Protein AF-A0A1Q9DK23-F1 (afdb_monomer_lite)

InterPro domains:
  IPR013171 Cytidine/deoxycytidylate deaminase, zinc-binding domain [PF08211] (220-297)
  IPR016193 Cytidine deaminase-like [SSF53927] (219-298)

pLDDT: mean 84.36, std 19.69, range [31.05, 98.69]

Sequence (327 aa):
MRLRHAIWQKLQPSPASPKTLDMVALAEQLGQLPQLQRKPWVILNDCRADFESAMGLSTDALLMTLASWLEDACVGLAHVSGNVYLGLRLDLGARSLAPEQVLLGNLFSHGEIGLDAIASPKLPDDQACSLLAEVATYPSLRWLCSSAQRSEAVAPSLPVTLQPEKPRQVGDIVKPVRRRLLNTYPALRDMIGDPSRKHGNCLQHASFIHYDLRGDTLEEYQASAARIAAKRAYAPVSRPTAGCALKTEAGLFSGSEVATQTGQGGLTPLECALISLGANGLDCMSILSAVWCQPSDEQSILEMREYDRSLLTALSPNAPFDTVLPQ

Secondary structure (DSSP, 8-state):
-HHHHHHHHHHSPPTT-TT---HHHHHHHTT-HHHHHHSTTEE-HHHHHHHHHHHT--HHHHHHHHHHHHSSEEEEEETTT--EEEEE-EE-SS-EE-HHHHHHHHHHHTT---EEEEE-SS---HHHHHHHTTSTTGGG-EEE-SSGGGSS------------PPPPPTT---PPPPHHHHTT-HHHHHHS--TTS----TT-STT--------SSHHHHHHHHHHHHHHH-B-SSS----EEEEEETTEEEEEE-B--TTSSS-B-HHHHHHHHHHHTT--GGGEEEEEEE-----HHHHHHHHHHHHHHHHH-TTS-EEEE---

Organism: Symbiodinium microadriaticum (NCBI:txid2951)

Structure (mmCIF, N/CA/C/O backbone):
data_AF-A0A1Q9DK23-F1
#
_entry.id   AF-A0A1Q9DK23-F1
#
loop_
_atom_site.group_PDB
_atom_site.id
_atom_site.type_symbol
_atom_site.label_atom_id
_atom_site.label_alt_id
_atom_site.label_comp_id
_atom_site.label_asym_id
_atom_site.label_entity_id
_atom_site.label_seq_id
_atom_site.pdbx_PDB_ins_code
_atom_site.Cartn_x
_atom_site.Cartn_y
_atom_site.Cartn_z
_atom_site.occupancy
_atom_site.B_iso_or_equiv
_atom_site.auth_seq_id
_atom_site.auth_comp_id
_atom_site.auth_asym_id
_atom_site.auth_atom_id
_atom_site.pdbx_PDB_model_num
ATOM 1 N N . MET A 1 1 ? 18.154 -2.620 7.323 1.00 40.53 1 MET A N 1
ATOM 2 C CA . MET A 1 1 ? 17.759 -3.084 8.682 1.00 40.53 1 MET A CA 1
ATOM 3 C C . MET A 1 1 ? 16.976 -2.026 9.479 1.00 40.53 1 MET A C 1
ATOM 5 O O . MET A 1 1 ? 16.495 -2.349 10.559 1.00 40.53 1 MET A O 1
ATOM 9 N N . ARG A 1 2 ? 16.796 -0.787 8.980 1.00 38.19 2 ARG A N 1
ATOM 10 C CA . ARG A 1 2 ? 16.187 0.311 9.760 1.00 38.19 2 ARG A CA 1
ATOM 11 C C . ARG A 1 2 ? 14.661 0.411 9.649 1.00 38.19 2 ARG A C 1
ATOM 13 O O . ARG A 1 2 ? 14.058 0.906 10.583 1.00 38.19 2 ARG A O 1
ATOM 20 N N . LEU A 1 3 ? 14.017 -0.124 8.607 1.00 38.34 3 LEU A N 1
ATOM 21 C CA . LEU A 1 3 ? 12.551 -0.038 8.436 1.00 38.34 3 LEU A CA 1
ATOM 22 C C . LEU A 1 3 ? 11.748 -1.040 9.291 1.00 38.34 3 LEU A C 1
ATOM 24 O O . LEU A 1 3 ? 10.810 -0.621 9.967 1.00 38.34 3 LEU A O 1
ATOM 28 N N . ARG A 1 4 ? 12.178 -2.316 9.400 1.00 45.84 4 ARG A N 1
ATOM 29 C CA . ARG A 1 4 ? 11.647 -3.247 10.434 1.00 45.84 4 ARG A CA 1
ATOM 30 C C . ARG A 1 4 ? 11.785 -2.654 11.825 1.00 45.84 4 ARG A C 1
ATOM 32 O O . ARG A 1 4 ? 10.883 -2.766 12.642 1.00 45.84 4 ARG A O 1
ATOM 39 N N . HIS A 1 5 ? 12.933 -2.026 12.064 1.00 48.44 5 HIS A N 1
ATOM 40 C CA . HIS A 1 5 ? 13.255 -1.429 13.342 1.00 48.44 5 HIS A CA 1
ATOM 41 C C . HIS A 1 5 ? 12.513 -0.111 13.567 1.00 48.44 5 HIS A C 1
ATOM 43 O O . HIS A 1 5 ? 12.212 0.159 14.702 1.00 48.44 5 HIS A O 1
ATOM 49 N N . ALA A 1 6 ? 12.154 0.683 12.555 1.00 50.47 6 ALA A N 1
ATOM 50 C CA . ALA A 1 6 ? 11.495 1.977 12.751 1.00 50.47 6 ALA A CA 1
ATOM 51 C C . ALA A 1 6 ? 10.014 1.837 13.108 1.00 50.47 6 ALA A C 1
ATOM 53 O O . ALA A 1 6 ? 9.545 2.535 13.999 1.00 50.47 6 ALA A O 1
ATOM 54 N N . ILE A 1 7 ? 9.291 0.914 12.463 1.00 52.69 7 ILE A N 1
ATOM 55 C CA . ILE A 1 7 ? 7.927 0.587 12.893 1.00 52.69 7 ILE A CA 1
ATOM 56 C C . ILE A 1 7 ? 8.022 -0.041 14.270 1.00 52.69 7 ILE A C 1
ATOM 58 O O . ILE A 1 7 ? 7.459 0.513 15.193 1.00 52.69 7 ILE A O 1
ATOM 62 N N . TRP A 1 8 ? 8.833 -1.089 14.448 1.00 55.72 8 TRP A N 1
ATOM 63 C CA . TRP A 1 8 ? 8.974 -1.776 15.734 1.00 55.72 8 TRP A CA 1
ATOM 64 C C . TRP A 1 8 ? 9.480 -0.885 16.881 1.00 55.72 8 TRP A C 1
ATOM 66 O O . TRP A 1 8 ? 8.981 -1.005 17.987 1.00 55.72 8 TRP A O 1
ATOM 76 N N . GLN A 1 9 ? 10.412 0.041 16.641 1.00 54.88 9 GLN A N 1
ATOM 77 C CA . GLN A 1 9 ? 10.873 1.033 17.624 1.00 54.88 9 GLN A CA 1
ATOM 78 C C . GLN A 1 9 ? 9.791 2.066 17.918 1.00 54.88 9 GLN A C 1
ATOM 80 O O . GLN A 1 9 ? 9.695 2.495 19.060 1.00 54.88 9 GLN A O 1
ATOM 85 N N . LYS A 1 10 ? 8.960 2.434 16.934 1.00 53.06 10 LYS A N 1
ATOM 86 C CA . LYS A 1 10 ? 7.734 3.207 17.182 1.00 53.06 10 LYS A CA 1
ATOM 87 C C . LYS A 1 10 ? 6.642 2.379 17.874 1.00 53.06 10 LYS A C 1
ATOM 89 O O . LYS A 1 10 ? 5.807 2.959 18.552 1.00 53.06 10 LYS A O 1
ATOM 94 N N . LEU A 1 11 ? 6.660 1.047 17.743 1.00 46.03 11 LEU A N 1
ATOM 95 C CA . LEU A 1 11 ? 5.780 0.135 18.480 1.00 46.03 11 LEU A CA 1
ATOM 96 C C . LEU A 1 11 ? 6.272 -0.122 19.913 1.00 46.03 11 LEU A C 1
ATOM 98 O O . LEU A 1 11 ? 5.509 -0.659 20.713 1.00 46.03 11 LEU A O 1
ATOM 102 N N . GLN A 1 12 ? 7.516 0.233 20.254 1.00 46.53 12 GLN A N 1
ATOM 103 C CA . GLN A 1 12 ? 7.985 0.157 21.634 1.00 46.53 12 GLN A CA 1
ATOM 104 C C . GLN A 1 12 ? 7.459 1.366 22.416 1.00 46.53 12 GLN A C 1
ATOM 106 O O . GLN A 1 12 ? 7.560 2.495 21.932 1.00 46.53 12 GLN A O 1
ATOM 111 N N . PRO A 1 13 ? 6.893 1.161 23.618 1.00 43.91 13 PRO A N 1
ATOM 112 C CA . PRO A 1 13 ? 6.320 2.246 24.400 1.00 43.91 13 PRO A CA 1
ATOM 113 C C . PRO A 1 13 ? 7.373 3.325 24.671 1.00 43.91 13 PRO A C 1
ATOM 115 O O . PRO A 1 13 ? 8.425 3.060 25.256 1.00 43.91 13 PRO A O 1
ATOM 118 N N . SER A 1 14 ? 7.078 4.564 24.265 1.00 46.06 14 SER A N 1
ATOM 119 C CA . SER A 1 14 ? 7.853 5.722 24.705 1.00 46.06 14 SER A CA 1
ATOM 120 C C . SER A 1 14 ? 7.772 5.798 26.238 1.00 46.06 14 SER A C 1
ATOM 122 O O . SER A 1 14 ? 6.664 5.802 26.782 1.00 46.06 14 SER A O 1
ATOM 124 N N . PRO A 1 15 ? 8.900 5.874 26.968 1.00 50.28 15 PRO A N 1
ATOM 125 C CA . PRO A 1 15 ? 8.918 5.787 28.432 1.00 50.28 15 PRO A CA 1
ATOM 126 C C . PRO A 1 15 ? 8.245 6.973 29.153 1.00 50.28 15 PRO A C 1
ATOM 128 O O . PRO A 1 15 ? 8.243 7.017 30.381 1.00 50.28 15 PRO A O 1
ATOM 131 N N . ALA A 1 16 ? 7.684 7.945 28.423 1.00 45.94 16 ALA A N 1
ATOM 132 C CA . ALA A 1 16 ? 7.230 9.222 28.967 1.00 45.94 16 ALA A CA 1
ATOM 133 C C . ALA A 1 16 ? 5.700 9.416 29.054 1.00 45.94 16 ALA A C 1
ATOM 135 O O . ALA A 1 16 ? 5.274 10.425 29.616 1.00 45.94 16 ALA A O 1
ATOM 136 N N . SER A 1 17 ? 4.857 8.498 28.561 1.00 47.03 17 SER A N 1
ATOM 137 C CA . SER A 1 17 ? 3.390 8.641 28.651 1.00 47.03 17 SER A CA 1
ATOM 138 C C . SER A 1 17 ? 2.741 7.521 29.486 1.00 47.03 17 SER A C 1
ATOM 140 O O . SER A 1 17 ? 2.577 6.387 29.026 1.00 47.03 17 SER A O 1
ATOM 142 N N . PRO A 1 18 ? 2.338 7.804 30.739 1.00 45.12 18 PRO A N 1
ATOM 143 C CA . PRO A 1 18 ? 1.681 6.818 31.584 1.00 45.12 18 PRO A CA 1
ATOM 144 C C . PRO A 1 18 ? 0.268 6.558 31.040 1.00 45.12 18 PRO A C 1
ATOM 146 O O . PRO A 1 18 ? -0.567 7.462 31.047 1.00 45.12 18 PRO A O 1
ATOM 149 N N . LYS A 1 19 ? 0.015 5.306 30.621 1.00 56.84 19 LYS A N 1
ATOM 150 C CA . LYS A 1 19 ? -1.215 4.738 30.010 1.00 56.84 19 LYS A CA 1
ATOM 151 C C . LYS A 1 19 ? -1.250 4.625 28.479 1.00 56.84 19 LYS A C 1
ATOM 153 O O . LYS A 1 19 ? -2.338 4.538 27.912 1.00 56.84 19 LYS A O 1
ATOM 158 N N . THR A 1 20 ? -0.111 4.557 27.800 1.00 66.00 20 THR A N 1
ATOM 159 C CA . THR A 1 20 ? -0.132 4.071 26.411 1.00 66.00 20 THR A CA 1
ATOM 160 C C . THR A 1 20 ? -0.277 2.555 26.434 1.00 66.00 20 THR A C 1
ATOM 162 O O . THR A 1 20 ? 0.536 1.859 27.037 1.00 66.00 20 THR A O 1
ATOM 165 N N . LEU A 1 21 ? -1.362 2.055 25.849 1.00 80.44 21 LEU A N 1
ATOM 166 C CA . LEU A 1 21 ? -1.592 0.630 25.664 1.00 80.44 21 LEU A CA 1
ATOM 167 C C . LEU A 1 21 ? -0.444 0.034 24.838 1.00 80.44 21 LEU A C 1
ATOM 169 O O . LEU A 1 21 ? -0.167 0.502 23.735 1.00 80.44 21 LEU A O 1
ATOM 173 N N . ASP A 1 22 ? 0.205 -0.997 25.370 1.00 88.44 22 ASP A N 1
ATOM 174 C CA . ASP A 1 22 ? 1.250 -1.726 24.657 1.00 88.44 22 ASP A CA 1
ATOM 175 C C . ASP A 1 22 ? 0.606 -2.771 23.733 1.00 88.44 22 ASP A C 1
ATOM 177 O O . ASP A 1 22 ? 0.315 -3.902 24.129 1.00 88.44 22 ASP A O 1
ATOM 181 N N . MET A 1 23 ? 0.340 -2.364 22.488 1.00 89.12 23 MET A N 1
ATOM 182 C CA . MET A 1 23 ? -0.244 -3.240 21.466 1.00 89.12 23 MET A CA 1
ATOM 183 C C . MET A 1 23 ? 0.647 -4.446 21.148 1.00 89.12 23 MET A C 1
ATOM 185 O O . MET A 1 23 ? 0.132 -5.482 20.732 1.00 89.12 23 MET A O 1
ATOM 189 N N . VAL A 1 24 ? 1.965 -4.334 21.342 1.00 90.12 24 VAL A N 1
ATOM 190 C CA . VAL A 1 24 ? 2.907 -5.430 21.095 1.00 90.12 24 VAL A CA 1
ATOM 191 C C . VAL A 1 24 ? 2.788 -6.482 22.186 1.00 90.12 24 VAL A C 1
ATOM 193 O O . VAL A 1 24 ? 2.614 -7.658 21.870 1.00 90.12 24 VAL A O 1
ATOM 196 N N . ALA A 1 25 ? 2.818 -6.064 23.453 1.00 92.12 25 ALA A N 1
ATOM 197 C CA . ALA A 1 25 ? 2.618 -6.969 24.581 1.00 92.12 25 ALA A CA 1
ATOM 198 C C . ALA A 1 25 ? 1.247 -7.657 24.503 1.00 92.12 25 ALA A C 1
ATOM 200 O O . ALA A 1 25 ? 1.136 -8.858 24.749 1.00 92.12 25 ALA A O 1
ATOM 201 N N . LEU A 1 26 ? 0.210 -6.922 24.087 1.00 93.88 26 LEU A N 1
ATOM 202 C CA . LEU A 1 26 ? -1.113 -7.495 23.858 1.00 93.88 26 LEU A CA 1
ATOM 203 C C . LEU A 1 26 ? -1.105 -8.517 22.709 1.00 93.88 26 LEU A C 1
ATOM 205 O O . LEU A 1 26 ? -1.659 -9.603 22.856 1.00 93.88 26 LEU A O 1
ATOM 209 N N . ALA A 1 27 ? -0.446 -8.219 21.586 1.00 94.75 27 ALA A N 1
ATOM 210 C CA . ALA A 1 27 ? -0.314 -9.165 20.476 1.00 94.75 27 ALA A CA 1
ATOM 211 C C . ALA A 1 27 ? 0.430 -10.447 20.881 1.00 94.75 27 ALA A C 1
ATOM 213 O O . ALA A 1 27 ? 0.085 -11.535 20.420 1.00 94.75 27 ALA A O 1
ATOM 214 N N . GLU A 1 28 ? 1.454 -10.329 21.728 1.00 95.50 28 GLU A N 1
ATOM 215 C CA . GLU A 1 28 ? 2.189 -11.467 22.278 1.00 95.50 28 GLU A CA 1
ATOM 216 C C . GLU A 1 28 ? 1.305 -12.302 23.209 1.00 95.50 28 GLU A C 1
ATOM 218 O O . GLU A 1 28 ? 1.217 -13.517 23.034 1.00 95.50 28 GLU A O 1
ATOM 223 N N . GLN A 1 29 ? 0.571 -11.654 24.120 1.00 96.56 29 GLN A N 1
ATOM 224 C CA . GLN A 1 29 ? -0.387 -12.311 25.012 1.00 96.56 29 GLN A CA 1
ATOM 225 C C . GLN A 1 29 ? -1.471 -13.078 24.237 1.00 96.56 29 GLN A C 1
ATOM 227 O O . GLN A 1 29 ? -1.876 -14.163 24.655 1.00 96.56 29 GLN A O 1
ATOM 232 N N . LEU A 1 30 ? -1.930 -12.529 23.112 1.00 96.44 30 LEU A N 1
ATOM 233 C CA . LEU A 1 30 ? -2.929 -13.151 22.240 1.00 96.44 30 LEU A CA 1
ATOM 234 C C . LEU A 1 30 ? -2.333 -14.199 21.282 1.00 96.44 30 LEU A C 1
ATOM 236 O O . LEU A 1 30 ? -3.073 -14.833 20.537 1.00 96.44 30 LEU A O 1
ATOM 240 N N . GLY A 1 31 ? -1.009 -14.391 21.260 1.00 96.88 31 GLY A N 1
ATOM 241 C CA . GLY A 1 31 ? -0.342 -15.310 20.329 1.00 96.88 31 GLY A CA 1
ATOM 242 C C . GLY A 1 31 ? -0.351 -14.845 18.865 1.00 96.88 31 GLY A C 1
ATOM 243 O O . GLY A 1 31 ? -0.021 -15.619 17.967 1.00 96.88 31 GLY A O 1
ATOM 244 N N . GLN A 1 32 ? -0.694 -13.581 18.614 1.00 96.12 32 GLN A N 1
ATOM 245 C CA . GLN A 1 32 ? -0.815 -12.990 17.278 1.00 96.12 32 GLN A CA 1
ATOM 246 C C . GLN A 1 32 ? 0.493 -12.364 16.769 1.00 96.12 32 GLN A C 1
ATOM 248 O O . GLN A 1 32 ? 0.637 -12.071 15.578 1.00 96.12 32 GLN A O 1
ATOM 253 N N . LEU A 1 33 ? 1.488 -12.202 17.647 1.00 93.88 33 LEU A N 1
ATOM 254 C CA . LEU A 1 33 ? 2.768 -11.574 17.317 1.00 93.88 33 LEU A CA 1
ATOM 255 C C . LEU A 1 33 ? 3.473 -12.168 16.072 1.00 93.88 33 LEU A C 1
ATOM 257 O O . LEU A 1 33 ? 3.908 -11.382 15.227 1.00 93.88 33 LEU A O 1
ATOM 261 N N . PRO A 1 34 ? 3.561 -13.502 15.869 1.00 94.31 34 PRO A N 1
ATOM 262 C CA . PRO A 1 34 ? 4.215 -14.057 14.681 1.00 94.31 34 PRO A CA 1
ATOM 263 C C . PRO A 1 34 ? 3.557 -13.639 13.359 1.00 94.31 34 PRO A C 1
ATOM 265 O O . PRO A 1 34 ? 4.240 -13.524 12.339 1.00 94.31 34 PRO A O 1
ATOM 268 N N . GLN A 1 35 ? 2.241 -13.409 13.354 1.00 91.31 35 GLN A N 1
ATOM 269 C CA . GLN A 1 35 ? 1.520 -12.966 12.160 1.00 91.31 35 GLN A CA 1
ATOM 270 C C . GLN A 1 35 ? 1.844 -11.504 11.842 1.00 91.31 35 GLN A C 1
ATOM 272 O O . GLN A 1 35 ? 2.226 -11.188 10.712 1.00 91.31 35 GLN A O 1
ATOM 277 N N . LEU A 1 36 ? 1.795 -10.637 12.858 1.00 91.06 36 LEU A N 1
ATOM 278 C CA . LEU A 1 36 ? 2.136 -9.218 12.724 1.00 91.06 36 LEU A CA 1
ATOM 279 C C . LEU A 1 36 ? 3.607 -9.015 12.340 1.00 91.06 36 LEU A C 1
ATOM 281 O O . LEU A 1 36 ? 3.928 -8.113 11.578 1.00 91.06 36 LEU A O 1
ATOM 285 N N . GLN A 1 37 ? 4.517 -9.883 12.783 1.00 90.19 37 GLN A N 1
ATOM 286 C CA . GLN A 1 37 ? 5.919 -9.827 12.354 1.00 90.19 37 GLN A CA 1
ATOM 287 C C . GLN A 1 37 ? 6.110 -10.153 10.866 1.00 90.19 37 GLN A C 1
ATOM 289 O O . GLN A 1 37 ? 7.039 -9.639 10.241 1.00 90.19 37 GLN A O 1
ATOM 294 N N . ARG A 1 38 ? 5.250 -11.002 10.288 1.00 89.88 38 ARG A N 1
ATOM 295 C CA . ARG A 1 38 ? 5.294 -11.340 8.857 1.00 89.88 38 ARG A CA 1
ATOM 296 C C . ARG A 1 38 ? 4.701 -10.231 7.992 1.00 89.88 38 ARG A C 1
ATOM 298 O O . ARG A 1 38 ? 5.246 -9.951 6.930 1.00 89.88 38 ARG A O 1
ATOM 305 N N . LYS A 1 39 ? 3.600 -9.621 8.439 1.00 91.94 39 LYS A N 1
ATOM 306 C CA . LYS A 1 39 ? 2.887 -8.549 7.728 1.00 91.94 39 LYS A CA 1
ATOM 307 C C . LYS A 1 39 ? 2.607 -7.373 8.668 1.00 91.94 39 LYS A C 1
ATOM 309 O O . LYS A 1 39 ? 1.471 -7.195 9.100 1.00 91.94 39 LYS A O 1
ATOM 314 N N . PRO A 1 40 ? 3.620 -6.552 8.986 1.00 93.88 40 PRO A N 1
ATOM 315 C CA . PRO A 1 40 ? 3.499 -5.510 10.006 1.00 93.88 40 PRO A CA 1
ATOM 316 C C . PRO A 1 40 ? 2.455 -4.436 9.706 1.00 93.88 40 PRO A C 1
ATOM 318 O O . PRO A 1 40 ? 2.080 -3.707 10.617 1.00 93.88 40 PRO A O 1
ATOM 321 N N . TRP A 1 41 ? 2.002 -4.297 8.455 1.00 96.19 41 TRP A N 1
ATOM 322 C CA . TRP A 1 41 ? 1.016 -3.281 8.065 1.00 96.19 41 TRP A CA 1
ATOM 323 C C . TRP A 1 41 ? -0.390 -3.838 7.828 1.00 96.19 41 TRP A C 1
ATOM 325 O O . TRP A 1 41 ? -1.233 -3.129 7.273 1.00 96.19 41 TRP A O 1
ATOM 335 N N . VAL A 1 42 ? -0.650 -5.090 8.215 1.00 96.69 42 VAL A N 1
ATOM 336 C CA . VAL A 1 42 ? -1.964 -5.726 8.072 1.00 96.69 42 VAL A CA 1
ATOM 337 C C . VAL A 1 42 ? -2.315 -6.488 9.346 1.00 96.69 42 VAL A C 1
ATOM 339 O O . VAL A 1 42 ? -1.583 -7.381 9.764 1.00 96.69 42 VAL A O 1
ATOM 342 N N . ILE A 1 43 ? -3.468 -6.173 9.931 1.00 96.88 43 ILE A N 1
ATOM 343 C CA . ILE A 1 43 ? -4.081 -6.955 11.007 1.00 96.88 43 ILE A CA 1
ATOM 344 C C . ILE A 1 43 ? -5.225 -7.743 10.378 1.00 96.88 43 ILE A C 1
ATOM 346 O O . ILE A 1 43 ? -6.187 -7.162 9.870 1.00 96.88 43 ILE A O 1
ATOM 350 N N . LEU A 1 44 ? -5.098 -9.067 10.371 1.00 95.94 44 LEU A N 1
ATOM 351 C CA . LEU A 1 44 ? -6.125 -9.945 9.817 1.00 95.94 44 LEU A CA 1
ATOM 352 C C . LEU A 1 44 ? -7.420 -9.858 10.632 1.00 95.94 44 LEU A C 1
ATOM 354 O O . LEU A 1 44 ? -7.402 -9.497 11.807 1.00 95.94 44 LEU A O 1
ATOM 358 N N . ASN A 1 45 ? -8.550 -10.165 10.002 1.00 96.56 45 ASN A N 1
ATOM 359 C CA . ASN A 1 45 ? -9.873 -10.034 10.610 1.00 96.56 45 ASN A CA 1
ATOM 360 C C . ASN A 1 45 ? -10.045 -10.821 11.927 1.00 96.56 45 ASN A C 1
ATOM 362 O O . ASN A 1 45 ? -10.677 -10.328 12.857 1.00 96.56 45 ASN A O 1
ATOM 366 N N . ASP A 1 46 ? -9.478 -12.023 12.018 1.00 94.38 46 ASP A N 1
ATOM 367 C CA . ASP A 1 46 ? -9.446 -12.837 13.238 1.00 94.38 46 ASP A CA 1
ATOM 368 C C . ASP A 1 46 ? -8.590 -12.179 14.329 1.00 94.38 46 ASP A C 1
ATOM 370 O O . ASP A 1 46 ? -9.058 -11.971 15.445 1.00 94.38 46 ASP A O 1
ATOM 374 N N . CYS A 1 47 ? -7.384 -11.735 13.977 1.00 95.69 47 CYS A N 1
ATOM 375 C CA . CYS A 1 47 ? -6.502 -11.005 14.882 1.00 95.69 47 CYS A CA 1
ATOM 376 C C . CYS A 1 47 ? -7.143 -9.693 15.380 1.00 95.69 47 CYS A C 1
ATOM 378 O O . CYS A 1 47 ? -7.058 -9.363 16.562 1.00 95.69 47 CYS A O 1
ATOM 380 N N . ARG A 1 48 ? -7.850 -8.966 14.506 1.00 97.00 48 ARG A N 1
ATOM 381 C CA . ARG A 1 48 ? -8.649 -7.783 14.855 1.00 97.00 48 ARG A CA 1
ATOM 382 C C . ARG A 1 48 ? -9.732 -8.132 15.876 1.00 97.00 48 ARG A C 1
ATOM 384 O O . ARG A 1 48 ? -9.853 -7.421 16.868 1.00 97.00 48 ARG A O 1
ATOM 391 N N . ALA A 1 49 ? -10.496 -9.201 15.647 1.00 96.31 49 ALA A N 1
ATOM 392 C CA . ALA A 1 49 ? -11.553 -9.634 16.561 1.00 96.31 49 ALA A CA 1
ATOM 393 C C . ALA A 1 49 ? -11.000 -10.005 17.950 1.00 96.31 49 ALA A C 1
ATOM 395 O O . ALA A 1 49 ? -11.610 -9.665 18.966 1.00 96.31 49 ALA A O 1
ATOM 396 N N . ASP A 1 50 ? -9.817 -10.624 18.008 1.00 96.38 50 ASP A N 1
ATOM 397 C CA . ASP A 1 50 ? -9.133 -10.910 19.272 1.00 96.38 50 ASP A CA 1
ATOM 398 C C . ASP A 1 50 ? -8.759 -9.621 20.019 1.00 96.38 50 ASP A C 1
ATOM 400 O O . ASP A 1 50 ? -8.993 -9.522 21.226 1.00 96.38 50 ASP A O 1
ATOM 404 N N . PHE A 1 51 ? -8.245 -8.601 19.318 1.00 96.31 51 PHE A N 1
ATOM 405 C CA . PHE A 1 51 ? -7.980 -7.286 19.916 1.00 96.31 51 PHE A CA 1
ATOM 406 C C . PHE A 1 51 ? -9.259 -6.607 20.420 1.00 96.31 51 PHE A C 1
ATOM 408 O O . PHE A 1 51 ? -9.283 -6.111 21.547 1.00 96.31 51 PHE A O 1
ATOM 415 N N . GLU A 1 52 ? -10.331 -6.606 19.622 1.00 95.81 52 GLU A N 1
ATOM 416 C CA . GLU A 1 52 ? -11.637 -6.055 20.011 1.00 95.81 52 GLU A CA 1
ATOM 417 C C . GLU A 1 52 ? -12.140 -6.710 21.306 1.00 95.81 52 GLU A C 1
ATOM 419 O O . GLU A 1 52 ? -12.486 -6.015 22.266 1.00 95.81 52 GLU A O 1
ATOM 424 N N . SER A 1 53 ? -12.102 -8.045 21.368 1.00 96.00 53 SER A N 1
ATOM 425 C CA . SER A 1 53 ? -12.540 -8.817 22.532 1.00 96.00 53 SER A CA 1
ATOM 426 C C . SER A 1 53 ? -11.656 -8.583 23.757 1.00 96.00 53 SER A C 1
ATOM 428 O O . SER A 1 53 ? -12.174 -8.377 24.854 1.00 96.00 53 SER A O 1
ATOM 430 N N . ALA A 1 54 ? -10.331 -8.613 23.597 1.00 95.19 54 ALA A N 1
ATOM 431 C CA . ALA A 1 54 ? -9.392 -8.462 24.707 1.00 95.19 54 ALA A CA 1
ATOM 432 C C . ALA A 1 54 ? -9.460 -7.068 25.344 1.00 95.19 54 ALA A C 1
ATOM 434 O O . ALA A 1 54 ? -9.250 -6.919 26.547 1.00 95.19 54 ALA A O 1
ATOM 435 N N . MET A 1 55 ? -9.773 -6.051 24.541 1.00 93.81 55 MET A N 1
ATOM 436 C CA . MET A 1 55 ? -9.828 -4.662 24.987 1.00 93.81 55 MET A CA 1
ATOM 437 C C . MET A 1 55 ? -11.243 -4.178 25.322 1.00 93.81 55 MET A C 1
ATOM 439 O O . MET A 1 55 ? -11.398 -3.078 25.853 1.00 93.81 55 MET A O 1
ATOM 443 N N . GLY A 1 56 ? -12.276 -4.959 24.995 1.00 94.31 56 GLY A N 1
ATOM 444 C CA . GLY A 1 56 ? -13.671 -4.538 25.123 1.00 94.31 56 GLY A CA 1
ATOM 445 C C . GLY A 1 56 ? -14.009 -3.329 24.245 1.00 94.31 56 GLY A C 1
ATOM 446 O O . GLY A 1 56 ? -14.798 -2.475 24.654 1.00 94.31 56 GLY A O 1
ATOM 447 N N . LEU A 1 57 ? -13.386 -3.222 23.067 1.00 94.56 57 LEU A N 1
ATOM 448 C CA . LEU A 1 57 ? -13.590 -2.117 22.131 1.00 94.56 57 LEU A CA 1
ATOM 449 C C . LEU A 1 57 ? -14.502 -2.519 20.972 1.00 94.56 57 LEU A C 1
ATOM 451 O O . LEU A 1 57 ? -14.476 -3.652 20.501 1.00 94.56 57 LEU A O 1
ATOM 455 N N . SER A 1 58 ? -15.267 -1.553 20.460 1.00 95.50 58 SER A N 1
ATOM 456 C CA . SER A 1 58 ? -15.867 -1.676 19.129 1.00 95.50 58 SER A CA 1
ATOM 457 C C . SER A 1 58 ? -14.796 -1.541 18.043 1.00 95.50 58 SER A C 1
ATOM 459 O O . SER A 1 58 ? -13.729 -0.975 18.287 1.00 95.50 58 SER A O 1
ATOM 461 N N . THR A 1 59 ? -15.104 -1.975 16.818 1.00 96.38 59 THR A N 1
ATOM 462 C CA . THR A 1 59 ? -14.202 -1.816 15.668 1.00 96.38 59 THR A CA 1
ATOM 463 C C . THR A 1 59 ? -13.751 -0.371 15.480 1.00 96.38 59 THR A C 1
ATOM 465 O O . THR A 1 59 ? -12.556 -0.111 15.409 1.00 96.38 59 THR A O 1
ATOM 468 N N . ASP A 1 60 ? -14.674 0.594 15.473 1.00 96.12 60 ASP A N 1
ATOM 469 C CA . ASP A 1 60 ? -14.328 2.012 15.312 1.00 96.12 60 ASP A CA 1
ATOM 470 C C . ASP A 1 60 ? -13.405 2.518 16.429 1.00 96.12 60 ASP A C 1
ATOM 472 O O . ASP A 1 60 ? -12.461 3.264 16.165 1.00 96.12 60 ASP A O 1
ATOM 476 N N . ALA A 1 61 ? -13.659 2.099 17.674 1.00 94.38 61 ALA A N 1
ATOM 477 C CA . ALA A 1 61 ? -12.815 2.460 18.805 1.00 94.38 61 ALA A CA 1
ATOM 478 C C . ALA A 1 61 ? -11.415 1.845 18.669 1.00 94.38 61 ALA A C 1
ATOM 480 O O . ALA A 1 61 ? -10.434 2.549 18.891 1.00 94.38 61 ALA A O 1
ATOM 481 N N . LEU A 1 62 ? -11.311 0.586 18.227 1.00 95.88 62 LEU A N 1
ATOM 482 C CA . LEU A 1 62 ? -10.029 -0.060 17.949 1.00 95.88 62 LEU A CA 1
ATOM 483 C C . LEU A 1 62 ? -9.253 0.672 16.844 1.00 95.88 62 LEU A C 1
ATOM 485 O O . LEU A 1 62 ? -8.074 0.960 17.034 1.00 95.88 62 LEU A O 1
ATOM 489 N N . LEU A 1 63 ? -9.894 1.029 15.723 1.00 96.50 63 LEU A N 1
ATOM 490 C CA . LEU A 1 63 ? -9.244 1.780 14.638 1.00 96.50 63 LEU A CA 1
ATOM 491 C C . LEU A 1 63 ? -8.691 3.122 15.141 1.00 96.50 63 LEU A C 1
ATOM 493 O O . LEU A 1 63 ? -7.554 3.479 14.832 1.00 96.50 63 LEU A O 1
ATOM 497 N N . MET A 1 64 ? -9.466 3.846 15.955 1.00 94.38 64 MET A N 1
ATOM 498 C CA . MET A 1 64 ? -9.034 5.106 16.569 1.00 94.38 64 MET A CA 1
ATOM 499 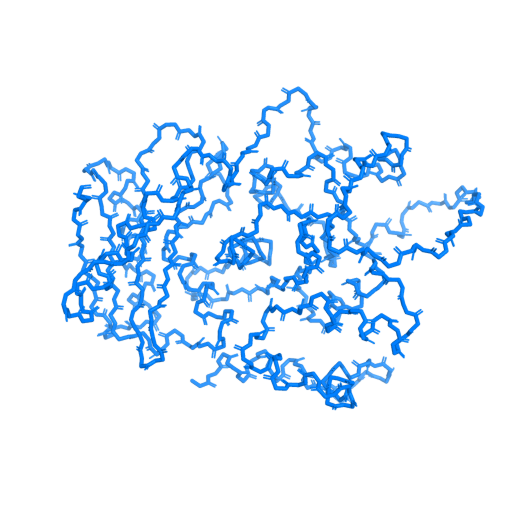C C . MET A 1 64 ? -7.884 4.912 17.559 1.00 94.38 64 MET A C 1
ATOM 501 O O . MET A 1 64 ? -6.947 5.713 17.569 1.00 94.38 64 MET A O 1
ATOM 505 N N . THR A 1 65 ? -7.919 3.850 18.369 1.00 93.69 65 THR A N 1
ATOM 506 C CA . THR A 1 65 ? -6.820 3.500 19.276 1.00 93.69 65 THR A CA 1
ATOM 507 C C . THR A 1 65 ? -5.544 3.189 18.498 1.00 93.69 65 THR A C 1
ATOM 509 O O . THR A 1 65 ? -4.494 3.729 18.838 1.00 93.69 65 THR A O 1
ATOM 512 N N . LEU A 1 66 ? -5.629 2.406 17.418 1.00 94.56 66 LEU A N 1
ATOM 513 C CA . LEU A 1 66 ? -4.494 2.097 16.544 1.00 94.56 66 LEU A CA 1
ATOM 514 C C . LEU A 1 66 ? -3.924 3.355 15.875 1.00 94.56 66 LEU A C 1
ATOM 516 O O . LEU A 1 66 ? -2.714 3.567 15.900 1.00 94.56 66 LEU A O 1
ATOM 520 N N . ALA A 1 67 ? -4.781 4.216 15.317 1.00 94.06 67 ALA A N 1
ATOM 521 C CA . ALA A 1 67 ? -4.350 5.457 14.671 1.00 94.06 67 ALA A CA 1
ATOM 522 C C . ALA A 1 67 ? -3.681 6.419 15.666 1.00 94.06 67 ALA A C 1
ATOM 524 O O . ALA A 1 67 ? -2.690 7.070 15.336 1.00 94.06 67 ALA A O 1
ATOM 525 N N . SER A 1 68 ? -4.196 6.484 16.898 1.00 91.88 68 SER A N 1
ATOM 526 C CA . SER A 1 68 ? -3.587 7.268 17.974 1.00 91.88 68 SER A CA 1
ATOM 527 C C . SER A 1 68 ? -2.259 6.680 18.445 1.00 91.88 68 SER A C 1
ATOM 529 O O . SER A 1 68 ? -1.372 7.444 18.810 1.00 91.88 68 SER A O 1
ATOM 531 N N . TRP A 1 69 ? -2.134 5.353 18.478 1.00 90.94 69 TRP A N 1
ATOM 532 C CA . TRP A 1 69 ? -0.929 4.663 18.934 1.00 90.94 69 TRP A CA 1
ATOM 533 C C . TRP A 1 69 ? 0.233 4.791 17.943 1.00 90.94 69 TRP A C 1
ATOM 535 O O . TRP A 1 69 ? 1.372 4.958 18.361 1.00 90.94 69 TRP A O 1
ATOM 545 N N . LEU A 1 70 ? -0.046 4.755 16.637 1.00 90.38 70 LEU A N 1
ATOM 546 C CA . LEU A 1 70 ? 0.989 4.783 15.595 1.00 90.38 70 LEU A CA 1
ATOM 547 C C . LEU A 1 70 ? 1.582 6.170 15.314 1.00 90.38 70 LEU A C 1
ATOM 549 O O . LEU A 1 70 ? 2.637 6.230 14.687 1.00 90.38 70 LEU A O 1
ATOM 553 N N . GLU A 1 71 ? 0.921 7.239 15.771 1.00 87.88 71 GLU A N 1
ATOM 554 C CA . GLU A 1 71 ? 1.283 8.650 15.562 1.00 87.88 71 GLU A CA 1
ATOM 555 C C . GLU A 1 71 ? 1.456 9.054 14.077 1.00 87.88 71 GLU A C 1
ATOM 557 O O . GLU A 1 71 ? 2.353 8.600 13.372 1.00 87.88 71 GLU A O 1
ATOM 562 N N . ASP A 1 72 ? 0.635 9.994 13.587 1.00 90.44 72 ASP A N 1
ATOM 563 C CA . ASP A 1 72 ? 0.676 10.458 12.179 1.00 90.44 72 ASP A CA 1
ATOM 564 C C . ASP A 1 72 ? 0.486 9.315 11.157 1.00 90.44 72 ASP A C 1
ATOM 566 O O . ASP A 1 72 ? 1.161 9.238 10.130 1.00 90.44 72 ASP A O 1
ATOM 570 N N . ALA A 1 73 ? -0.453 8.416 11.460 1.00 95.06 73 ALA A N 1
ATOM 571 C CA . ALA A 1 73 ? -0.835 7.282 10.631 1.00 95.06 73 ALA A CA 1
ATOM 572 C C . ALA A 1 73 ? -2.331 7.310 10.289 1.00 95.06 73 ALA A C 1
ATOM 574 O O . ALA A 1 73 ? -3.140 7.905 11.004 1.00 95.06 73 ALA A O 1
ATOM 575 N N . CYS A 1 74 ? -2.689 6.609 9.217 1.00 96.94 74 CYS A N 1
ATOM 576 C CA . CYS A 1 74 ? -4.057 6.266 8.857 1.00 96.94 74 CYS A CA 1
ATOM 577 C C . CYS A 1 74 ? -4.281 4.766 9.048 1.00 96.94 74 CYS A C 1
ATOM 579 O O . CYS A 1 74 ? -3.423 3.949 8.718 1.00 96.94 74 CYS A O 1
ATOM 581 N N . VAL A 1 75 ? -5.451 4.397 9.556 1.00 98.06 75 VAL A N 1
ATOM 582 C CA . VAL A 1 75 ? -5.832 3.003 9.799 1.00 98.06 75 VAL A CA 1
ATOM 583 C C . VAL A 1 75 ? -7.150 2.738 9.088 1.00 98.06 75 VAL A C 1
ATOM 585 O O . VAL A 1 75 ? -8.162 3.350 9.418 1.00 98.06 75 VAL A O 1
ATOM 588 N N . GLY A 1 76 ? -7.137 1.861 8.089 1.00 98.06 76 GLY A N 1
ATOM 589 C CA . GLY A 1 76 ? -8.299 1.567 7.253 1.00 98.06 76 GLY A CA 1
ATOM 590 C C . GLY A 1 76 ? -8.893 0.194 7.540 1.00 98.06 76 GLY A C 1
ATOM 591 O O . GLY A 1 76 ? -8.157 -0.781 7.646 1.00 98.06 76 GLY A O 1
ATOM 592 N N . LEU A 1 77 ? -10.219 0.104 7.617 1.00 98.12 77 LEU A N 1
ATOM 593 C CA . LEU A 1 77 ? -10.956 -1.160 7.661 1.00 98.12 77 LEU A CA 1
ATOM 594 C C . LEU A 1 77 ? -11.391 -1.550 6.249 1.00 98.12 77 LEU A C 1
ATOM 596 O O . LEU A 1 77 ? -12.195 -0.841 5.641 1.00 98.12 77 LEU A O 1
ATOM 600 N N . ALA A 1 78 ? -10.889 -2.672 5.741 1.00 97.19 78 ALA A N 1
ATOM 601 C CA . ALA A 1 78 ? -11.251 -3.172 4.422 1.00 97.19 78 ALA A CA 1
ATOM 602 C C . ALA A 1 78 ? -12.713 -3.632 4.364 1.00 97.19 78 ALA A C 1
ATOM 604 O O . ALA A 1 78 ? -13.217 -4.281 5.280 1.00 97.19 78 ALA A O 1
ATOM 605 N N . HIS A 1 79 ? -13.378 -3.312 3.253 1.00 93.44 79 HIS A N 1
ATOM 606 C CA . HIS A 1 79 ? -14.806 -3.564 3.057 1.00 93.44 79 HIS A CA 1
ATOM 607 C C . HIS A 1 79 ? -15.157 -5.059 3.008 1.00 93.44 79 HIS A C 1
ATOM 609 O O . HIS A 1 79 ? -16.143 -5.490 3.605 1.00 93.44 79 HIS A O 1
ATOM 615 N N . VAL A 1 80 ? -14.361 -5.854 2.281 1.00 90.62 80 VAL A N 1
ATOM 616 C CA . VAL A 1 80 ? -14.690 -7.259 1.990 1.00 90.62 80 VAL A CA 1
ATOM 617 C C . VAL A 1 80 ? -14.111 -8.194 3.043 1.00 90.62 80 VAL A C 1
ATOM 619 O O . VAL A 1 80 ? -14.843 -8.994 3.621 1.00 90.62 80 VAL A O 1
ATOM 622 N N . SER A 1 81 ? -12.807 -8.107 3.306 1.00 95.06 81 SER A N 1
ATOM 623 C CA . SER A 1 81 ? -12.144 -9.022 4.240 1.00 95.06 81 SER A CA 1
ATOM 624 C C . SER A 1 81 ? -12.368 -8.682 5.711 1.00 95.06 81 SER A C 1
ATOM 626 O O . SER A 1 81 ? -12.224 -9.558 6.561 1.00 95.06 81 SER A O 1
ATOM 628 N N . GLY A 1 82 ? -12.679 -7.421 6.033 1.00 96.38 82 GLY A N 1
ATOM 629 C CA . GLY A 1 82 ? -12.667 -6.928 7.412 1.00 96.38 82 GLY A CA 1
ATOM 630 C C . GLY A 1 82 ? -11.262 -6.835 8.023 1.00 96.38 82 GLY A C 1
ATOM 631 O O . GLY A 1 82 ? -11.140 -6.648 9.233 1.00 96.38 82 GLY A O 1
ATOM 632 N N . ASN A 1 83 ? -10.204 -6.972 7.217 1.00 97.81 83 ASN A N 1
ATOM 633 C CA . ASN A 1 83 ? -8.831 -6.742 7.659 1.00 97.81 83 ASN A CA 1
ATOM 634 C C . ASN A 1 83 ? -8.604 -5.253 7.958 1.00 97.81 83 ASN A C 1
ATOM 636 O O . ASN A 1 83 ? -9.225 -4.376 7.350 1.00 97.81 83 ASN A O 1
ATOM 640 N N . VAL A 1 84 ? -7.663 -4.965 8.855 1.00 98.25 84 VAL A N 1
ATOM 641 C CA . VAL A 1 84 ? -7.186 -3.604 9.108 1.00 98.25 84 VAL A CA 1
ATOM 642 C C . VAL A 1 84 ? -5.869 -3.385 8.379 1.00 98.25 84 VAL A C 1
ATOM 644 O O . VAL A 1 84 ? -4.917 -4.141 8.563 1.00 98.25 84 VAL A O 1
ATOM 647 N N . TYR A 1 85 ? -5.802 -2.321 7.591 1.00 98.31 85 TYR A N 1
ATOM 648 C CA . TYR A 1 85 ? -4.606 -1.883 6.888 1.00 98.31 85 TYR A CA 1
ATOM 649 C C . TYR A 1 85 ? -4.029 -0.649 7.563 1.00 98.31 85 TYR A C 1
ATOM 651 O O . TYR A 1 85 ? -4.757 0.271 7.938 1.00 98.31 85 TYR A O 1
ATOM 659 N N . LEU A 1 86 ? -2.708 -0.630 7.705 1.00 97.81 86 LEU A N 1
ATOM 660 C CA . LEU A 1 86 ? -1.978 0.500 8.262 1.00 97.81 86 LEU A CA 1
ATOM 661 C C . LEU A 1 86 ? -1.346 1.300 7.119 1.00 97.81 86 LEU A C 1
ATOM 663 O O . LEU A 1 86 ? -0.664 0.740 6.257 1.00 97.81 86 LEU A O 1
ATOM 667 N N . GLY A 1 87 ? -1.580 2.607 7.121 1.00 97.44 87 GLY A N 1
ATOM 668 C CA . GLY A 1 87 ? -0.918 3.588 6.275 1.00 97.44 87 GLY A CA 1
ATOM 669 C C . GLY A 1 87 ? -0.059 4.494 7.133 1.00 97.44 87 GLY A C 1
ATOM 670 O O . GLY A 1 87 ? -0.566 5.357 7.842 1.00 97.44 87 GLY A O 1
ATOM 671 N N . LEU A 1 88 ? 1.248 4.281 7.102 1.00 95.94 88 LEU A N 1
ATOM 672 C CA . LEU A 1 88 ? 2.206 5.114 7.822 1.00 95.94 88 LEU A CA 1
ATOM 673 C C . LEU A 1 88 ? 2.735 6.192 6.884 1.00 95.94 88 LEU A C 1
ATOM 675 O O . LEU A 1 88 ? 2.806 5.967 5.679 1.00 95.94 88 LEU A O 1
ATOM 679 N N . ARG A 1 89 ? 3.187 7.330 7.414 1.00 95.81 89 ARG A N 1
ATOM 680 C CA . ARG A 1 89 ? 4.018 8.235 6.612 1.00 95.81 89 ARG A CA 1
ATOM 681 C C . ARG A 1 89 ? 5.272 7.485 6.159 1.00 95.81 89 ARG A C 1
ATOM 683 O O . ARG A 1 89 ? 6.019 6.972 6.995 1.00 95.81 89 ARG A O 1
ATOM 690 N N . LEU A 1 90 ? 5.514 7.459 4.852 1.00 95.44 90 LEU A N 1
ATOM 691 C CA . LEU A 1 90 ? 6.702 6.842 4.269 1.00 95.44 90 LEU A CA 1
ATOM 692 C C . LEU A 1 90 ? 7.615 7.937 3.723 1.00 95.44 90 LEU A C 1
ATOM 694 O O . LEU A 1 90 ? 7.226 8.698 2.840 1.00 95.44 90 LEU A O 1
ATOM 698 N N . ASP A 1 91 ? 8.814 8.047 4.283 1.00 95.62 91 ASP A N 1
ATOM 699 C CA . ASP A 1 91 ? 9.837 8.975 3.809 1.00 95.62 91 ASP A CA 1
ATOM 700 C C . ASP A 1 91 ? 10.756 8.259 2.816 1.00 95.62 91 ASP A C 1
ATOM 702 O O . ASP A 1 91 ? 11.410 7.271 3.155 1.00 95.62 91 ASP A O 1
ATOM 706 N N . LEU A 1 92 ? 10.757 8.749 1.581 1.00 95.00 92 LEU A N 1
ATOM 707 C CA . LEU A 1 92 ? 11.531 8.245 0.455 1.00 95.00 92 LEU A CA 1
ATOM 708 C C . LEU A 1 92 ? 12.620 9.258 0.040 1.00 95.00 92 LEU A C 1
ATOM 710 O O . LEU A 1 92 ? 13.032 9.311 -1.119 1.00 95.00 92 LEU A O 1
ATOM 714 N N . GLY A 1 93 ? 13.081 10.093 0.977 1.00 91.81 93 GLY A N 1
ATOM 715 C CA . GLY A 1 93 ? 14.137 11.078 0.760 1.00 91.81 93 GLY A CA 1
ATOM 716 C C . GLY A 1 93 ? 13.587 12.372 0.170 1.00 91.81 93 GLY A C 1
ATOM 717 O O . GLY A 1 93 ? 13.031 13.203 0.880 1.00 91.81 93 GLY A O 1
ATOM 718 N N . ALA A 1 94 ? 13.733 12.569 -1.143 1.00 90.00 94 ALA A N 1
ATOM 719 C CA . ALA A 1 94 ? 13.212 13.770 -1.813 1.00 90.00 94 ALA A CA 1
ATOM 720 C C . ALA A 1 94 ? 11.671 13.805 -1.876 1.00 90.00 94 ALA A C 1
ATOM 722 O O . ALA A 1 94 ? 11.074 14.838 -2.180 1.00 90.00 94 ALA A O 1
ATOM 723 N N . ARG A 1 95 ? 11.025 12.671 -1.592 1.00 94.69 95 ARG A N 1
ATOM 724 C CA . ARG A 1 95 ? 9.577 12.490 -1.591 1.00 94.69 95 ARG A CA 1
ATOM 725 C C . ARG A 1 95 ? 9.150 11.889 -0.260 1.00 94.69 95 ARG A C 1
ATOM 727 O O . ARG A 1 95 ? 9.713 10.894 0.169 1.00 94.69 95 ARG A O 1
ATOM 734 N N . SER A 1 96 ? 8.097 12.427 0.345 1.00 96.25 96 SER A N 1
ATOM 735 C CA . SER A 1 96 ? 7.385 11.762 1.440 1.00 96.25 96 SER A CA 1
ATOM 736 C C . SER A 1 96 ? 5.956 11.467 1.002 1.00 96.25 96 SER A C 1
ATOM 738 O O . SER A 1 96 ? 5.297 12.348 0.447 1.00 96.25 96 SER A O 1
ATOM 740 N N . LEU A 1 97 ? 5.504 10.233 1.220 1.00 97.19 97 LEU A N 1
ATOM 741 C CA . LEU A 1 97 ? 4.133 9.804 0.963 1.00 97.19 97 LEU A CA 1
ATOM 742 C C . LEU A 1 97 ? 3.277 10.038 2.200 1.00 97.19 97 LEU A C 1
ATOM 744 O O . LEU A 1 97 ? 3.669 9.685 3.320 1.00 97.19 97 LEU A O 1
ATOM 748 N N . ALA A 1 98 ? 2.096 10.613 1.982 1.00 97.31 98 ALA A N 1
ATOM 749 C CA . ALA A 1 98 ? 1.129 10.809 3.049 1.00 97.31 98 ALA A CA 1
ATOM 750 C C . ALA A 1 98 ? 0.572 9.454 3.540 1.00 97.31 98 ALA A C 1
ATOM 752 O O . ALA A 1 98 ? 0.491 8.504 2.751 1.00 97.31 98 ALA A O 1
ATOM 753 N N . PRO A 1 99 ? 0.164 9.350 4.817 1.00 97.75 99 PRO A N 1
ATOM 754 C CA . PRO A 1 99 ? -0.431 8.137 5.380 1.00 97.75 99 PRO A CA 1
ATOM 755 C C . PRO A 1 99 ? -1.579 7.548 4.548 1.00 97.75 99 PRO A C 1
ATOM 757 O O . PRO A 1 99 ? -1.674 6.333 4.411 1.00 97.75 99 PRO A O 1
ATOM 760 N N . GLU A 1 100 ? -2.421 8.388 3.949 1.00 97.88 100 GLU A N 1
ATOM 761 C CA . GLU A 1 100 ? -3.548 7.993 3.101 1.00 97.88 100 GLU A CA 1
ATOM 762 C C . GLU A 1 100 ? -3.080 7.333 1.798 1.00 97.88 100 GLU A C 1
ATOM 764 O O . GLU A 1 100 ? -3.651 6.331 1.365 1.00 97.88 100 GLU A O 1
ATOM 769 N N . GLN A 1 101 ? -2.002 7.851 1.202 1.00 98.06 101 GLN A N 1
ATOM 770 C CA . GLN A 1 101 ? -1.394 7.260 0.011 1.00 98.06 101 GLN A CA 1
ATOM 771 C C . GLN A 1 101 ? -0.817 5.876 0.337 1.00 98.06 101 GLN A C 1
ATOM 773 O O . GLN A 1 101 ? -1.062 4.908 -0.382 1.00 98.06 101 GLN A O 1
ATOM 778 N N . VAL A 1 102 ? -0.110 5.753 1.464 1.00 98.31 102 VAL A N 1
ATOM 779 C CA . VAL A 1 102 ? 0.458 4.472 1.911 1.00 98.31 102 VAL A CA 1
ATOM 780 C C . VAL A 1 102 ? -0.637 3.475 2.285 1.00 98.31 102 VAL A C 1
ATOM 782 O O . VAL A 1 102 ? -0.528 2.303 1.928 1.00 98.31 102 VAL A O 1
ATOM 785 N N . LEU A 1 103 ? -1.712 3.930 2.938 1.00 98.19 103 LEU A N 1
ATOM 786 C CA . LEU A 1 103 ? -2.869 3.100 3.270 1.00 98.19 103 LEU A CA 1
ATOM 787 C C . LEU A 1 103 ? -3.463 2.467 2.009 1.00 98.19 103 LEU A C 1
ATOM 789 O O . LEU A 1 103 ? -3.645 1.252 1.963 1.00 98.19 103 LEU A O 1
ATOM 793 N N . LEU A 1 104 ? -3.742 3.281 0.988 1.00 97.69 104 LEU A N 1
ATOM 794 C CA . LEU A 1 104 ? -4.353 2.799 -0.247 1.00 97.69 104 LEU A CA 1
ATOM 795 C C . LEU A 1 104 ? -3.402 1.939 -1.075 1.00 97.69 104 LEU A C 1
ATOM 797 O O . LEU A 1 104 ? -3.818 0.889 -1.555 1.00 97.69 104 LEU A O 1
ATOM 801 N N . GLY A 1 105 ? -2.121 2.302 -1.177 1.00 97.50 105 GLY A N 1
ATOM 802 C CA . GLY A 1 105 ? -1.131 1.444 -1.832 1.00 97.50 105 GLY A CA 1
ATOM 803 C C . GLY A 1 105 ? -1.002 0.073 -1.152 1.00 97.50 105 GLY A C 1
ATOM 804 O O . GLY A 1 105 ? -0.966 -0.956 -1.828 1.00 97.50 105 GLY A O 1
ATOM 805 N N . ASN A 1 106 ? -1.007 0.033 0.186 1.00 97.81 106 ASN A N 1
ATOM 806 C CA . ASN A 1 106 ? -0.946 -1.209 0.959 1.00 97.81 106 ASN A CA 1
ATOM 807 C C . ASN A 1 106 ? -2.207 -2.058 0.736 1.00 97.81 106 ASN A C 1
ATOM 809 O O . ASN A 1 106 ? -2.111 -3.242 0.401 1.00 97.81 106 ASN A O 1
ATOM 813 N N . LEU A 1 107 ? -3.379 -1.435 0.842 1.00 96.50 107 LEU A N 1
ATOM 814 C CA . LEU A 1 107 ? -4.675 -2.060 0.608 1.00 96.50 107 LEU A CA 1
ATOM 815 C C . LEU A 1 107 ? -4.768 -2.661 -0.805 1.00 96.50 107 LEU A C 1
ATOM 817 O O . LEU A 1 107 ? -5.077 -3.844 -0.963 1.00 96.50 107 LEU A O 1
ATOM 821 N N . PHE A 1 108 ? -4.398 -1.892 -1.831 1.00 93.62 108 PHE A N 1
ATOM 822 C CA . PHE A 1 108 ? -4.448 -2.347 -3.219 1.00 93.62 108 PHE A CA 1
ATOM 823 C C . PHE A 1 108 ? -3.436 -3.450 -3.526 1.00 93.62 108 PHE A C 1
ATOM 825 O O . PHE A 1 108 ? -3.752 -4.380 -4.270 1.00 93.62 108 PHE A O 1
ATOM 832 N N . SER A 1 109 ? -2.252 -3.421 -2.904 1.00 92.31 109 SER A N 1
ATOM 833 C CA . SER A 1 109 ? -1.266 -4.504 -3.042 1.00 92.31 109 SER A CA 1
ATOM 834 C C . SER A 1 109 ? -1.770 -5.857 -2.514 1.00 92.31 109 SER A C 1
ATOM 836 O O . SER A 1 109 ? -1.256 -6.903 -2.908 1.00 92.31 109 SER A O 1
ATOM 838 N N . HIS A 1 110 ? -2.806 -5.843 -1.669 1.00 93.56 110 HIS A N 1
ATOM 839 C CA . HIS A 1 110 ? -3.475 -7.032 -1.147 1.00 93.56 110 HIS A CA 1
ATOM 840 C C . HIS A 1 110 ? -4.772 -7.389 -1.893 1.00 93.56 110 HIS A C 1
ATOM 842 O O . HIS A 1 110 ? -5.429 -8.359 -1.523 1.00 93.56 110 HIS A O 1
ATOM 848 N N . GLY A 1 111 ? -5.127 -6.656 -2.954 1.00 91.06 111 GLY A N 1
ATOM 849 C CA . GLY A 1 111 ? -6.305 -6.938 -3.780 1.00 91.06 111 GLY A CA 1
ATOM 850 C C . GLY A 1 111 ? -7.640 -6.528 -3.154 1.00 91.06 111 GLY A C 1
ATOM 851 O O . GLY A 1 111 ? -8.689 -6.986 -3.601 1.00 91.06 111 GLY A O 1
ATOM 852 N N . GLU A 1 112 ? -7.620 -5.679 -2.130 1.00 93.06 112 GLU A N 1
ATOM 853 C CA . GLU A 1 112 ? -8.834 -5.153 -1.508 1.00 93.06 112 GLU A CA 1
ATOM 854 C C . GLU A 1 112 ? -9.448 -4.040 -2.350 1.00 93.06 112 GLU A C 1
ATOM 856 O O . GLU A 1 112 ? -8.774 -3.093 -2.728 1.00 93.06 112 GLU A O 1
ATOM 861 N N . ILE A 1 113 ? -10.751 -4.107 -2.595 1.00 89.50 113 ILE A N 1
ATOM 862 C CA . ILE A 1 113 ? -11.446 -3.182 -3.507 1.00 89.50 113 ILE A CA 1
ATOM 863 C C . ILE A 1 113 ? -11.939 -1.893 -2.833 1.00 89.50 113 ILE A C 1
ATOM 865 O O . ILE A 1 113 ? -12.377 -0.965 -3.512 1.00 89.50 113 ILE A O 1
ATOM 869 N N . GLY A 1 114 ? -11.943 -1.837 -1.499 1.00 92.88 114 GLY A N 1
ATOM 870 C CA . GLY A 1 114 ? -12.577 -0.739 -0.782 1.00 92.88 114 GLY A CA 1
ATOM 871 C C . GLY A 1 114 ? -12.357 -0.728 0.723 1.00 92.88 114 GLY A C 1
ATOM 872 O O . GLY A 1 114 ? -11.892 -1.698 1.320 1.00 92.88 114 GLY A O 1
ATOM 873 N N . LEU A 1 115 ? -12.743 0.394 1.324 1.00 96.06 115 LEU A N 1
ATOM 874 C CA . LEU A 1 115 ? -12.694 0.682 2.754 1.00 96.06 115 LEU A CA 1
ATOM 875 C C . LEU A 1 115 ? -14.094 0.995 3.299 1.00 96.06 115 LEU A C 1
ATOM 877 O O . LEU A 1 115 ? -14.844 1.759 2.690 1.00 96.06 115 LEU A O 1
ATOM 881 N N . ASP A 1 116 ? -14.417 0.445 4.467 1.00 95.81 116 ASP A N 1
ATOM 882 C CA . ASP A 1 116 ? -15.615 0.788 5.247 1.00 95.81 116 ASP A CA 1
ATOM 883 C C . ASP A 1 116 ? -15.371 2.013 6.144 1.00 95.81 116 ASP A C 1
ATOM 885 O O . ASP A 1 116 ? -16.274 2.820 6.387 1.00 95.81 116 ASP A O 1
ATOM 889 N N . ALA A 1 117 ? -14.150 2.151 6.666 1.00 96.94 117 ALA A N 1
ATOM 890 C CA . ALA A 1 117 ? -13.763 3.252 7.540 1.00 96.94 117 ALA A CA 1
ATOM 891 C C . ALA A 1 117 ? -12.264 3.550 7.462 1.00 96.94 117 ALA A C 1
ATOM 893 O O . ALA A 1 117 ? -11.464 2.647 7.224 1.00 96.94 117 ALA A O 1
ATOM 894 N N . ILE A 1 118 ? -11.896 4.803 7.725 1.00 97.44 118 ILE A N 1
ATOM 895 C CA . ILE A 1 118 ? -10.523 5.252 7.970 1.00 97.44 118 ILE A CA 1
ATOM 896 C C . ILE A 1 118 ? -10.497 6.018 9.285 1.00 97.44 118 ILE A C 1
ATOM 898 O O . ILE A 1 118 ? -11.280 6.945 9.474 1.00 97.44 118 ILE A O 1
ATOM 902 N N . ALA A 1 119 ? -9.585 5.648 10.175 1.00 96.81 119 ALA A N 1
ATOM 903 C CA . ALA A 1 119 ? -9.235 6.417 11.356 1.00 96.81 119 ALA A CA 1
ATOM 904 C C . ALA A 1 119 ? -7.931 7.183 11.122 1.00 96.81 119 ALA A C 1
ATOM 906 O O . ALA A 1 119 ? -6.933 6.599 10.698 1.00 96.81 119 ALA A O 1
ATOM 907 N N . SER A 1 120 ? -7.940 8.483 11.415 1.00 95.88 120 SER A N 1
ATOM 908 C CA . SER A 1 120 ? -6.769 9.358 11.304 1.00 95.88 120 SER A CA 1
ATOM 909 C C . SER A 1 120 ? -6.830 10.478 12.349 1.00 95.88 120 SER A C 1
ATOM 911 O O . SER A 1 120 ? -7.914 10.994 12.650 1.00 95.88 120 SER A O 1
ATOM 913 N N . PRO A 1 121 ? -5.687 10.918 12.912 1.00 92.69 121 PRO A N 1
ATOM 914 C CA . PRO A 1 121 ? -5.660 12.065 13.819 1.00 92.69 121 PRO A CA 1
ATOM 915 C C . PRO A 1 121 ? -6.031 13.389 13.128 1.00 92.69 121 PRO A C 1
ATOM 917 O O . PRO A 1 121 ? -6.394 14.352 13.810 1.00 92.69 121 PRO A O 1
ATOM 920 N N . LYS A 1 122 ? -5.941 13.451 11.794 1.00 92.94 122 LYS A N 1
ATOM 921 C CA . LYS A 1 122 ? -6.181 14.649 10.981 1.00 92.94 122 LYS A CA 1
ATOM 922 C C . LYS A 1 122 ? -7.297 14.387 9.967 1.00 92.94 122 LYS A C 1
ATOM 924 O O . LYS A 1 122 ? -7.654 13.242 9.700 1.00 92.94 122 LYS A O 1
ATOM 929 N N . LEU A 1 123 ? -7.874 15.459 9.433 1.00 92.88 123 LEU A N 1
ATOM 930 C CA . LEU A 1 123 ? -8.710 15.368 8.238 1.00 92.88 123 LEU A CA 1
ATOM 931 C C . LEU A 1 123 ? -7.804 15.202 7.006 1.00 92.88 123 LEU A C 1
ATOM 933 O O . LEU A 1 123 ? -6.685 15.724 7.034 1.00 92.88 123 LEU A O 1
ATOM 937 N N . PRO A 1 124 ? -8.259 14.494 5.959 1.00 93.69 124 PRO A N 1
ATOM 938 C CA . PRO A 1 124 ? -7.475 14.330 4.748 1.00 93.69 124 PRO A CA 1
ATOM 939 C C . PRO A 1 124 ? -7.399 15.668 4.008 1.00 93.69 124 PRO A C 1
ATOM 941 O O . PRO A 1 124 ? -8.363 16.437 3.997 1.00 93.69 124 PRO A O 1
ATOM 944 N N . ASP A 1 125 ? -6.252 15.946 3.396 1.00 93.06 125 ASP A N 1
ATOM 945 C CA . ASP A 1 125 ? -6.089 17.102 2.515 1.00 93.06 125 ASP A CA 1
ATOM 946 C C . ASP A 1 125 ? -6.718 16.859 1.128 1.00 93.06 125 ASP A C 1
ATOM 948 O O . ASP A 1 125 ? -7.268 15.789 0.847 1.00 93.06 125 ASP A O 1
ATOM 952 N N . ASP A 1 126 ? -6.647 17.854 0.242 1.00 93.19 126 ASP A N 1
ATOM 953 C CA . ASP A 1 126 ? -7.239 17.776 -1.098 1.00 93.19 126 ASP A CA 1
ATOM 954 C C . ASP A 1 126 ? -6.634 16.648 -1.954 1.00 93.19 126 ASP A C 1
ATOM 956 O O . ASP A 1 126 ? -7.344 15.997 -2.726 1.00 93.19 126 ASP A O 1
ATOM 960 N N . GLN A 1 127 ? -5.331 16.375 -1.804 1.00 94.81 127 GLN A N 1
ATOM 961 C CA . GLN A 1 127 ? -4.654 15.312 -2.551 1.00 94.81 127 GLN A CA 1
ATOM 962 C C . GLN A 1 127 ? -5.120 13.936 -2.072 1.00 94.81 127 GLN A C 1
ATOM 964 O O . GLN A 1 127 ? -5.435 13.068 -2.890 1.00 94.81 127 GLN A O 1
ATOM 969 N N . ALA A 1 128 ? -5.220 13.753 -0.755 1.00 94.81 128 ALA A N 1
ATOM 970 C CA . ALA A 1 128 ? -5.763 12.551 -0.146 1.00 94.81 128 ALA A CA 1
ATOM 971 C C . ALA A 1 128 ? -7.238 12.352 -0.518 1.00 94.81 128 ALA A C 1
ATOM 973 O O . ALA A 1 128 ? -7.621 11.246 -0.893 1.00 94.81 128 ALA A O 1
ATOM 974 N N . CYS A 1 129 ? -8.059 13.407 -0.497 1.00 94.44 129 CYS A N 1
ATOM 975 C CA . CYS A 1 129 ? -9.459 13.340 -0.926 1.00 94.44 129 CYS A CA 1
ATOM 976 C C . CYS A 1 129 ? -9.590 12.912 -2.389 1.00 94.44 129 CYS A C 1
ATOM 978 O O . CYS A 1 129 ? -10.415 12.056 -2.706 1.00 94.44 129 CYS A O 1
ATOM 980 N N . SER A 1 130 ? -8.753 13.471 -3.267 1.00 94.31 130 SER A N 1
ATOM 981 C CA . SER A 1 130 ? -8.693 13.095 -4.679 1.00 94.31 1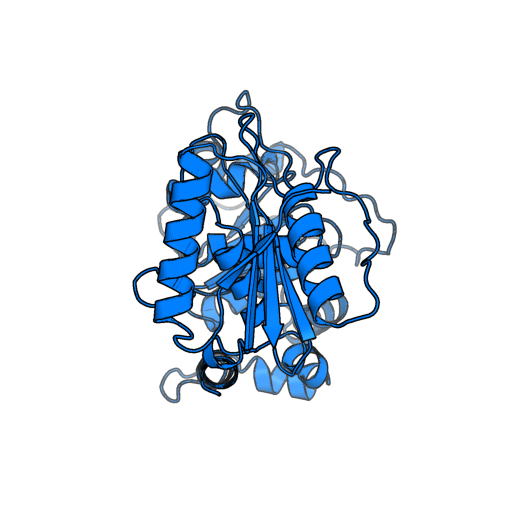30 SER A CA 1
ATOM 982 C C . SER A 1 130 ? -8.370 11.611 -4.869 1.00 94.31 130 SER A C 1
ATOM 984 O O . SER A 1 130 ? -9.031 10.938 -5.654 1.00 94.31 130 SER A O 1
ATOM 986 N N . LEU A 1 131 ? -7.392 11.083 -4.128 1.00 95.88 131 LEU A N 1
ATOM 987 C CA . LEU A 1 131 ? -7.042 9.665 -4.192 1.00 95.88 131 LEU A CA 1
ATOM 988 C C . LEU A 1 131 ? -8.141 8.768 -3.601 1.00 95.88 131 LEU A C 1
ATOM 990 O O . LEU A 1 131 ? -8.505 7.757 -4.198 1.00 95.88 131 LEU A O 1
ATOM 994 N N . LEU A 1 132 ? -8.704 9.144 -2.451 1.00 95.56 132 LEU A N 1
ATOM 995 C CA . LEU A 1 132 ? -9.779 8.400 -1.792 1.00 95.56 132 LEU A CA 1
ATOM 996 C C . LEU A 1 132 ? -11.035 8.318 -2.662 1.00 95.56 132 LEU A C 1
ATOM 998 O O . LEU A 1 132 ? -11.702 7.285 -2.653 1.00 95.56 132 LEU A O 1
ATOM 1002 N N . ALA A 1 133 ? -11.326 9.354 -3.452 1.00 94.62 133 ALA A N 1
ATOM 1003 C CA . ALA A 1 133 ? -12.450 9.370 -4.387 1.00 94.62 133 ALA A CA 1
ATOM 1004 C C . ALA A 1 133 ? -12.364 8.287 -5.480 1.00 94.62 133 ALA A C 1
ATOM 1006 O O . ALA A 1 133 ? -13.371 8.003 -6.136 1.00 94.62 133 ALA A O 1
ATOM 1007 N N . GLU A 1 134 ? -11.193 7.669 -5.669 1.00 94.56 134 GLU A N 1
ATOM 1008 C CA . GLU A 1 134 ? -11.001 6.562 -6.608 1.00 94.56 134 GLU A CA 1
ATOM 1009 C C . GLU A 1 134 ? -11.348 5.181 -6.029 1.00 94.56 134 GLU A C 1
ATOM 1011 O O . GLU A 1 134 ? -11.448 4.199 -6.772 1.00 94.56 134 GLU A O 1
ATOM 1016 N N . VAL A 1 135 ? -11.535 5.091 -4.709 1.00 93.25 135 VAL A N 1
ATOM 1017 C CA . VAL A 1 135 ? -11.895 3.856 -4.005 1.00 93.25 135 VAL A CA 1
ATOM 1018 C C . VAL A 1 135 ? -13.361 3.518 -4.275 1.00 93.25 135 VAL A C 1
ATOM 1020 O O . VAL A 1 135 ? -14.239 4.361 -4.095 1.00 93.25 135 VAL A O 1
ATOM 1023 N N . ALA A 1 136 ? -13.659 2.265 -4.631 1.00 90.06 136 ALA A N 1
ATOM 1024 C CA . ALA A 1 136 ? -15.009 1.858 -5.042 1.00 90.06 136 ALA A CA 1
ATOM 1025 C C . ALA A 1 136 ? -16.089 2.116 -3.968 1.00 90.06 136 ALA A C 1
ATOM 1027 O O . ALA A 1 136 ? -17.248 2.388 -4.279 1.00 90.06 136 ALA A O 1
ATOM 1028 N N . THR A 1 137 ? -15.714 2.061 -2.688 1.00 91.19 137 THR A N 1
ATOM 1029 C CA . THR A 1 137 ? -16.614 2.285 -1.546 1.00 91.19 137 THR A CA 1
ATOM 1030 C C . THR A 1 137 ? -16.609 3.722 -1.026 1.00 91.19 137 THR A C 1
ATOM 1032 O O . THR A 1 137 ? -17.222 3.982 0.012 1.00 91.19 137 THR A O 1
ATOM 1035 N N . TYR A 1 138 ? -15.969 4.666 -1.727 1.00 92.31 138 TYR A N 1
ATOM 1036 C CA . TYR A 1 138 ? -15.879 6.068 -1.307 1.00 92.31 138 TYR A CA 1
ATOM 1037 C C . TYR A 1 138 ? -17.224 6.695 -0.880 1.00 92.31 138 TYR A C 1
ATOM 1039 O O . TYR A 1 138 ? -17.255 7.329 0.173 1.00 92.31 138 TYR A O 1
ATOM 1047 N N . PRO A 1 139 ? -18.367 6.464 -1.567 1.00 88.38 139 PRO A N 1
ATOM 1048 C CA . PRO A 1 139 ? -19.657 7.037 -1.154 1.00 88.38 139 PRO A CA 1
ATOM 1049 C C . PRO A 1 139 ? -20.154 6.594 0.229 1.00 88.38 139 PRO A C 1
ATOM 1051 O O . PRO A 1 139 ? -20.998 7.256 0.832 1.00 88.38 139 PRO A O 1
ATOM 1054 N N . SER A 1 140 ? -19.686 5.439 0.705 1.00 89.12 140 SER A N 1
ATOM 1055 C CA . SER A 1 140 ? -20.033 4.856 2.005 1.00 89.12 140 SER A CA 1
ATOM 1056 C C . SER A 1 140 ? -18.886 4.906 3.014 1.00 89.12 140 SER A C 1
ATOM 1058 O O . SER A 1 140 ? -19.057 4.441 4.141 1.00 89.12 140 SER A O 1
ATOM 1060 N N . LEU A 1 141 ? -17.732 5.445 2.618 1.00 92.81 141 LEU A N 1
ATOM 1061 C CA . LEU A 1 141 ? -16.537 5.508 3.442 1.00 92.81 141 LEU A CA 1
ATOM 1062 C C . LEU A 1 141 ? -16.776 6.405 4.656 1.00 92.81 141 LEU A C 1
ATOM 1064 O O . LEU A 1 141 ? -17.238 7.538 4.527 1.00 92.81 141 LEU A O 1
ATOM 1068 N N . ARG A 1 142 ? -16.427 5.909 5.844 1.00 94.31 142 ARG A N 1
ATOM 1069 C CA . ARG A 1 142 ? -16.504 6.675 7.093 1.00 94.31 142 ARG A CA 1
ATOM 1070 C C . ARG A 1 142 ? -15.128 7.195 7.488 1.00 94.31 142 ARG A C 1
ATOM 1072 O O . ARG A 1 142 ? -14.147 6.465 7.415 1.00 94.31 142 ARG A O 1
ATOM 1079 N N . TRP A 1 143 ? -15.065 8.435 7.956 1.00 94.44 143 TRP A N 1
ATOM 1080 C CA . TRP A 1 143 ? -13.841 9.060 8.445 1.00 94.44 143 TRP A CA 1
ATOM 1081 C C . TRP A 1 143 ? -13.966 9.286 9.945 1.00 94.44 143 TRP A C 1
ATOM 1083 O O . TRP A 1 143 ? -14.832 10.029 10.409 1.00 94.44 143 TRP A O 1
ATOM 1093 N N . LEU A 1 144 ? -13.113 8.614 10.706 1.00 94.12 144 LEU A N 1
ATOM 1094 C CA . LEU A 1 144 ? -13.058 8.669 12.155 1.00 94.12 144 LEU A CA 1
ATOM 1095 C C . LEU A 1 144 ? -11.889 9.584 12.537 1.00 94.12 144 LEU A C 1
ATOM 1097 O O . LEU A 1 144 ? -10.737 9.310 12.202 1.00 94.12 144 LEU A O 1
ATOM 1101 N N . CYS A 1 145 ? -12.180 10.699 13.208 1.00 91.75 145 CYS A N 1
ATOM 1102 C CA . CYS A 1 145 ? -11.160 11.676 13.575 1.00 91.75 145 CYS A CA 1
ATOM 1103 C C . CYS A 1 145 ? -11.393 12.243 14.977 1.00 91.75 145 CYS A C 1
ATOM 1105 O O . CYS A 1 145 ? -12.482 12.727 15.289 1.00 91.75 145 CYS A O 1
ATOM 1107 N N . SER A 1 146 ? -10.349 12.236 15.813 1.00 80.56 146 SER A N 1
ATOM 1108 C CA . SER A 1 146 ? -10.410 12.731 17.198 1.00 80.56 146 SER A CA 1
ATOM 1109 C C . SER A 1 146 ? -10.602 14.248 17.274 1.00 80.56 146 SER A C 1
ATOM 1111 O O . SER A 1 146 ? -11.174 14.756 18.236 1.00 80.56 146 SER A O 1
ATOM 1113 N N . SER A 1 147 ? -10.105 14.989 16.277 1.00 73.50 147 SER A N 1
ATOM 1114 C CA . SER A 1 147 ? -10.148 16.458 16.273 1.00 73.50 147 SER A CA 1
ATOM 1115 C C . SER A 1 147 ? -11.545 17.007 15.964 1.00 73.50 147 SER A C 1
ATOM 1117 O O . SER A 1 147 ? -11.931 18.038 16.518 1.00 73.50 147 SER A O 1
ATOM 1119 N N . ALA A 1 148 ? -12.342 16.279 15.176 1.00 59.25 148 ALA A N 1
ATOM 1120 C CA . ALA A 1 148 ? -13.700 16.669 14.802 1.00 59.25 148 ALA A CA 1
ATOM 1121 C C . ALA A 1 148 ? -14.675 16.698 15.996 1.00 59.25 148 ALA A C 1
ATOM 1123 O O . ALA A 1 148 ? -15.663 17.424 15.971 1.00 59.25 148 ALA A O 1
ATOM 1124 N N . GLN A 1 149 ? -14.381 15.974 17.082 1.00 57.06 149 GLN A N 1
ATOM 1125 C CA . GLN A 1 149 ? -15.259 15.909 18.257 1.00 57.06 149 GLN A CA 1
ATOM 1126 C C . GLN A 1 149 ? -15.177 17.138 19.182 1.00 57.06 149 GLN A C 1
ATOM 1128 O O . GLN A 1 149 ? -15.938 17.217 20.143 1.00 57.06 149 GLN A O 1
ATOM 1133 N N . ARG A 1 150 ? -14.276 18.104 18.937 1.00 50.72 150 ARG A N 1
ATOM 1134 C CA . ARG A 1 150 ? -14.058 19.242 19.856 1.00 50.72 150 ARG A CA 1
ATOM 1135 C C . ARG A 1 150 ? -14.757 20.555 19.485 1.00 50.72 150 ARG A C 1
ATOM 1137 O O . ARG A 1 150 ? -14.702 21.470 20.299 1.00 50.72 150 ARG A O 1
ATOM 1144 N N . SER A 1 151 ? -15.393 20.686 18.316 1.00 46.62 151 SER A N 1
ATOM 1145 C CA . SER A 1 151 ? -15.990 21.972 17.882 1.00 46.62 151 SER A CA 1
ATOM 1146 C C . SER A 1 151 ? -17.512 22.011 17.748 1.00 46.62 151 SER A C 1
ATOM 1148 O O . SER A 1 151 ? -18.051 23.077 17.463 1.00 46.62 151 SER A O 1
ATOM 1150 N N . GLU A 1 152 ? -18.233 20.926 18.029 1.00 42.88 152 GLU A N 1
ATOM 1151 C CA . GLU A 1 152 ? -19.694 20.993 18.127 1.00 42.88 152 GLU A CA 1
ATOM 1152 C C . GLU A 1 152 ? -20.119 21.069 19.595 1.00 42.88 152 GLU A C 1
ATOM 1154 O O . GLU A 1 152 ? -19.993 20.115 20.363 1.00 42.88 152 GLU A O 1
ATOM 1159 N N . ALA A 1 153 ? -20.619 22.243 19.993 1.00 40.66 153 ALA A N 1
ATOM 1160 C CA . ALA A 1 153 ? -21.387 22.406 21.216 1.00 40.66 153 ALA A CA 1
ATOM 1161 C C . ALA A 1 153 ? -22.514 21.363 21.218 1.00 40.66 153 ALA A C 1
ATOM 1163 O O . ALA A 1 153 ? -23.376 21.362 20.342 1.00 40.66 153 ALA A O 1
ATOM 1164 N N . VAL A 1 154 ? -22.442 20.456 22.189 1.00 37.75 154 VAL A N 1
ATOM 1165 C CA . VAL A 1 154 ? -23.280 19.268 22.357 1.00 37.75 154 VAL A CA 1
ATOM 1166 C C . VAL A 1 154 ? -24.766 19.621 22.229 1.00 37.75 154 VAL A C 1
ATOM 1168 O O . VAL A 1 154 ? -25.399 20.066 23.186 1.00 37.75 154 VAL A O 1
ATOM 1171 N N . ALA A 1 155 ? -25.349 19.373 21.055 1.00 38.88 155 ALA A N 1
ATOM 1172 C CA . ALA A 1 155 ? -26.763 19.039 20.984 1.00 38.88 155 ALA A CA 1
ATOM 1173 C C . ALA A 1 155 ? -26.932 17.673 21.676 1.00 38.88 155 ALA A C 1
ATOM 1175 O O . ALA A 1 155 ? -26.097 16.789 21.466 1.00 38.88 155 ALA A O 1
ATOM 1176 N N . PRO A 1 156 ? -27.954 17.487 22.529 1.00 39.91 156 PRO A N 1
ATOM 1177 C CA . PRO A 1 156 ? -28.100 16.282 23.332 1.00 39.91 156 PRO A CA 1
ATOM 1178 C C . PRO A 1 156 ? -28.203 15.068 22.409 1.00 39.91 156 PRO A C 1
ATOM 1180 O O . PRO A 1 156 ? -29.174 14.900 21.668 1.00 39.91 156 PRO A O 1
ATOM 1183 N N . SER A 1 157 ? -27.164 14.240 22.434 1.00 38.56 157 SER A N 1
ATOM 1184 C CA . SER A 1 157 ? -27.104 12.986 21.709 1.00 38.56 157 SER A CA 1
ATOM 1185 C C . SER A 1 157 ? -28.219 12.077 22.217 1.00 38.56 157 SER A C 1
ATOM 1187 O O . SER A 1 157 ? -28.271 11.702 23.389 1.00 38.56 157 SER A O 1
ATOM 1189 N N . LEU A 1 158 ? -29.143 11.722 21.324 1.00 31.05 158 LEU A N 1
ATOM 1190 C CA . LEU A 1 158 ? -30.041 10.600 21.565 1.00 31.05 158 LEU A CA 1
ATOM 1191 C C . LEU A 1 158 ? -29.172 9.360 21.835 1.00 31.05 158 LEU A C 1
ATOM 1193 O O . LEU A 1 158 ? -28.186 9.160 21.120 1.00 31.05 158 LEU A O 1
ATOM 1197 N N . PRO A 1 159 ? -29.506 8.527 22.834 1.00 34.50 159 PRO A N 1
ATOM 1198 C CA . PRO A 1 159 ? -28.753 7.320 23.121 1.00 34.50 159 PRO A CA 1
ATOM 1199 C C . PRO A 1 159 ? -28.874 6.387 21.916 1.00 34.50 159 PRO A C 1
ATOM 1201 O O . PRO A 1 159 ? -29.884 5.707 21.732 1.00 34.50 159 PRO A O 1
ATOM 1204 N N . VAL A 1 160 ? -27.847 6.365 21.068 1.00 40.59 160 VAL A N 1
ATOM 1205 C CA . VAL A 1 160 ? -27.686 5.314 20.070 1.00 40.59 160 VAL A CA 1
ATOM 1206 C C . VAL A 1 160 ? -27.358 4.064 20.865 1.00 40.59 160 VAL A C 1
ATOM 1208 O O . VAL A 1 160 ? -26.227 3.851 21.292 1.00 40.59 160 VAL A O 1
ATOM 1211 N N . THR A 1 161 ? -28.382 3.263 21.141 1.00 35.03 161 THR A N 1
ATOM 1212 C CA . THR A 1 161 ? -28.207 1.921 21.680 1.00 35.03 161 THR A CA 1
ATOM 1213 C C . THR A 1 161 ? -27.531 1.107 20.582 1.00 35.03 161 THR A C 1
ATOM 1215 O O . THR A 1 161 ? -28.193 0.588 19.685 1.00 35.03 161 THR A O 1
ATOM 1218 N N . LEU A 1 162 ? -26.198 1.074 20.598 1.00 41.53 162 LEU A N 1
ATOM 1219 C CA . LEU A 1 162 ? -25.417 0.161 19.776 1.00 41.53 162 LEU A CA 1
ATOM 1220 C C . LEU A 1 162 ? -25.765 -1.245 20.260 1.00 41.53 162 LEU A C 1
ATOM 1222 O O . LEU A 1 162 ? -25.288 -1.692 21.302 1.00 41.53 162 LEU A O 1
ATOM 1226 N N . GLN A 1 163 ? -26.681 -1.911 19.558 1.00 40.84 163 GLN A N 1
ATOM 1227 C CA . GLN A 1 163 ? -26.868 -3.337 19.772 1.00 40.84 163 GLN A CA 1
ATOM 1228 C C . GLN A 1 163 ? -25.550 -4.027 19.411 1.00 40.84 163 GLN A C 1
ATOM 1230 O O . GLN A 1 163 ? -24.944 -3.640 18.409 1.00 40.84 163 GLN A O 1
ATOM 1235 N N . PRO A 1 164 ? -25.089 -5.005 20.208 1.00 41.78 164 PRO A N 1
ATOM 1236 C CA . PRO A 1 164 ? -23.890 -5.762 19.883 1.00 41.78 164 PRO A CA 1
ATOM 1237 C C . PRO A 1 164 ? -24.064 -6.350 18.483 1.00 41.78 164 PRO A C 1
ATOM 1239 O O . PRO A 1 164 ? -24.979 -7.145 18.246 1.00 41.78 164 PRO A O 1
ATOM 1242 N N . GLU A 1 165 ? -23.248 -5.887 17.533 1.00 50.84 165 GLU A N 1
ATOM 1243 C CA . GLU A 1 165 ? -23.314 -6.391 16.169 1.00 50.84 165 GLU A CA 1
ATOM 1244 C C . GLU A 1 165 ? -22.948 -7.872 16.192 1.00 50.84 165 GLU A C 1
ATOM 1246 O O . GLU A 1 165 ? -21.963 -8.294 16.801 1.00 50.84 165 GLU A O 1
ATOM 1251 N N . LYS A 1 166 ? -23.792 -8.684 15.557 1.00 60.81 166 LYS A N 1
ATOM 1252 C CA . LYS A 1 166 ? -23.544 -10.115 15.432 1.00 60.81 166 LYS A CA 1
ATOM 1253 C C . LYS A 1 166 ? -22.240 -10.288 14.633 1.00 60.81 166 LYS A C 1
ATOM 1255 O O . LYS A 1 166 ? -22.140 -9.677 13.567 1.00 60.81 166 LYS A O 1
ATOM 1260 N N . PRO A 1 167 ? -21.262 -11.083 15.107 1.00 55.50 167 PRO A N 1
ATOM 1261 C CA . PRO A 1 167 ? -20.025 -11.306 14.368 1.00 55.50 167 PRO A CA 1
ATOM 1262 C C . PRO A 1 167 ? -20.357 -11.818 12.964 1.00 55.50 167 PRO A C 1
ATOM 1264 O O . PRO A 1 167 ? -21.130 -12.771 12.819 1.00 55.50 167 PRO A O 1
ATOM 1267 N N . ARG A 1 168 ? -19.819 -11.137 11.943 1.00 59.72 168 ARG A N 1
ATOM 1268 C CA . ARG A 1 168 ? -20.064 -11.457 10.530 1.00 59.72 168 ARG A CA 1
ATOM 1269 C C . ARG A 1 168 ? -19.550 -12.868 10.236 1.00 59.72 168 ARG A C 1
ATOM 1271 O O . ARG A 1 168 ? -18.426 -13.205 10.604 1.00 59.72 168 ARG A O 1
ATOM 1278 N N . GLN A 1 169 ? -20.356 -13.681 9.563 1.00 61.25 169 GLN A N 1
ATOM 1279 C CA . GLN A 1 169 ? -19.936 -14.967 9.012 1.00 61.25 169 GLN A CA 1
ATOM 1280 C C . GLN A 1 169 ? -19.492 -14.796 7.556 1.00 61.25 169 GLN A C 1
ATOM 1282 O O . GLN A 1 169 ? -19.950 -13.902 6.844 1.00 61.25 169 GLN A O 1
ATOM 1287 N N . VAL A 1 170 ? -18.584 -15.660 7.097 1.00 41.50 170 VAL A N 1
ATOM 1288 C CA . VAL A 1 170 ? -18.153 -15.687 5.692 1.00 41.50 170 VAL A CA 1
ATOM 1289 C C . VAL A 1 170 ? -19.382 -15.922 4.804 1.00 41.50 170 VAL A C 1
ATOM 1291 O O . VAL A 1 170 ? -20.043 -16.950 4.929 1.00 41.50 170 VAL A O 1
ATOM 1294 N N . GLY A 1 171 ? -19.691 -14.962 3.928 1.00 59.88 171 GLY A N 1
ATOM 1295 C CA . GLY A 1 171 ? -20.887 -14.968 3.075 1.00 59.88 171 GLY A CA 1
ATOM 1296 C C . GLY A 1 171 ? -21.978 -13.972 3.486 1.00 59.88 171 GLY A C 1
ATOM 1297 O O . GLY A 1 171 ? -22.925 -13.771 2.723 1.00 59.88 171 GLY A O 1
ATOM 1298 N N . ASP A 1 172 ? -21.843 -13.304 4.636 1.00 54.00 172 ASP A N 1
ATOM 1299 C CA . ASP A 1 172 ? -22.747 -12.219 5.013 1.00 54.00 172 ASP A CA 1
ATOM 1300 C C . ASP A 1 172 ? -22.597 -11.035 4.045 1.00 54.00 172 ASP A C 1
ATOM 1302 O O . ASP A 1 172 ? -21.558 -10.379 3.966 1.00 54.00 172 ASP A O 1
ATOM 1306 N N . ILE A 1 173 ? -23.669 -10.737 3.308 1.00 42.94 173 ILE A N 1
ATOM 1307 C CA . ILE A 1 173 ? -23.739 -9.562 2.438 1.00 42.94 173 ILE A CA 1
ATOM 1308 C C . ILE A 1 173 ? -23.902 -8.327 3.325 1.00 42.94 173 ILE A C 1
ATOM 1310 O O . ILE A 1 173 ? -24.950 -8.127 3.951 1.00 42.94 173 ILE A O 1
ATOM 1314 N N . VAL A 1 174 ? -22.879 -7.472 3.352 1.00 43.06 174 VAL A N 1
ATOM 1315 C CA . VAL A 1 174 ? -22.931 -6.176 4.033 1.00 43.06 174 VAL A CA 1
ATOM 1316 C C . VAL A 1 174 ? -23.993 -5.323 3.348 1.00 43.06 174 VAL A C 1
ATOM 1318 O O . VAL A 1 174 ? -23.841 -4.891 2.206 1.00 43.06 174 VAL A O 1
ATOM 1321 N N . LYS A 1 175 ? -25.116 -5.095 4.035 1.00 41.12 175 LYS A N 1
ATOM 1322 C CA . LYS A 1 175 ? -26.144 -4.189 3.522 1.00 41.12 175 LYS A CA 1
ATOM 1323 C C . LYS A 1 175 ? -25.569 -2.770 3.527 1.00 41.12 175 LYS A C 1
ATOM 1325 O O . LYS A 1 175 ? -25.060 -2.354 4.569 1.00 41.12 175 LYS A O 1
ATOM 1330 N N . PRO A 1 176 ? -25.674 -2.013 2.421 1.00 38.44 176 PRO A N 1
ATOM 1331 C CA . PRO A 1 176 ? -25.181 -0.644 2.377 1.00 38.44 176 PRO A CA 1
ATOM 1332 C C . PRO A 1 176 ? -2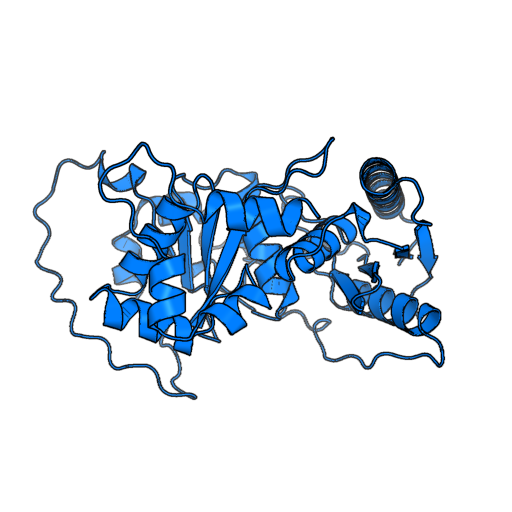5.805 0.175 3.511 1.00 38.44 176 PRO A C 1
ATOM 1334 O O . PRO A 1 176 ? -27.009 0.075 3.784 1.00 38.44 176 PRO A O 1
ATOM 1337 N N . VAL A 1 177 ? -24.966 0.961 4.192 1.00 42.81 177 VAL A N 1
ATOM 1338 C CA . VAL A 1 177 ? -25.369 1.806 5.320 1.00 42.81 177 VAL A CA 1
ATOM 1339 C C . VAL A 1 177 ? -26.552 2.668 4.890 1.00 42.81 177 VAL A C 1
ATOM 1341 O O . VAL A 1 177 ? -26.521 3.351 3.864 1.00 42.81 177 VAL A O 1
ATOM 1344 N N . ARG A 1 178 ? -27.641 2.629 5.668 1.00 45.72 178 ARG A N 1
ATOM 1345 C CA . ARG A 1 178 ? -28.829 3.438 5.376 1.00 45.72 178 ARG A CA 1
ATOM 1346 C C . ARG A 1 178 ? -28.411 4.907 5.327 1.00 45.72 178 ARG A C 1
ATOM 1348 O O . ARG A 1 178 ? -27.873 5.414 6.305 1.00 45.72 178 ARG A O 1
ATOM 1355 N N . ARG A 1 179 ? -28.757 5.605 4.239 1.00 43.41 179 ARG A N 1
ATOM 1356 C CA . ARG A 1 179 ? -28.467 7.033 3.963 1.00 43.41 179 ARG A CA 1
ATOM 1357 C C . ARG A 1 179 ? -28.698 7.980 5.157 1.00 43.41 179 ARG A C 1
ATOM 1359 O O . ARG A 1 179 ? -28.066 9.019 5.256 1.00 43.41 179 ARG A O 1
ATOM 1366 N N . ARG A 1 180 ? -29.581 7.604 6.090 1.00 47.34 180 ARG A N 1
ATOM 1367 C CA . ARG A 1 180 ? -29.880 8.342 7.326 1.00 47.34 180 ARG A CA 1
ATOM 1368 C C . ARG A 1 180 ? -28.727 8.369 8.348 1.00 47.34 180 ARG A C 1
ATOM 1370 O O . ARG A 1 180 ? -28.690 9.308 9.128 1.00 47.34 180 ARG A O 1
ATOM 1377 N N . LEU A 1 181 ? -27.812 7.393 8.335 1.00 46.47 181 LEU A N 1
ATOM 1378 C CA . LEU A 1 181 ? -26.617 7.343 9.199 1.00 46.47 181 LEU A CA 1
ATOM 1379 C C . LEU A 1 181 ? -25.441 8.155 8.633 1.00 46.47 181 LEU A C 1
ATOM 1381 O O . LEU A 1 181 ? -24.611 8.638 9.392 1.00 46.47 181 LEU A O 1
ATOM 1385 N N . LEU A 1 182 ? -25.396 8.382 7.313 1.00 41.75 182 LEU A N 1
ATOM 1386 C CA . LEU A 1 182 ? -24.421 9.301 6.705 1.00 41.75 182 LEU A CA 1
ATOM 1387 C C . LEU A 1 182 ? -24.667 10.756 7.140 1.00 41.75 182 LEU A C 1
ATOM 1389 O O . LEU A 1 182 ? -23.727 11.531 7.264 1.00 41.75 182 LEU A O 1
ATOM 1393 N N . ASN A 1 183 ? -25.915 11.109 7.469 1.00 45.62 183 ASN A N 1
ATOM 1394 C CA . ASN A 1 183 ? -26.248 12.420 8.040 1.00 45.62 183 ASN A CA 1
ATOM 1395 C C . ASN A 1 183 ? -25.649 12.647 9.439 1.00 45.62 183 ASN A C 1
ATOM 1397 O O . ASN A 1 183 ? -25.684 13.772 9.925 1.00 45.62 183 ASN A O 1
ATOM 1401 N N . THR A 1 184 ? -25.137 11.604 10.098 1.00 46.44 184 THR A N 1
ATOM 1402 C CA . THR A 1 184 ? -24.501 11.697 11.421 1.00 46.44 184 THR A CA 1
ATOM 1403 C C . THR A 1 184 ? -23.029 12.129 11.329 1.00 46.44 184 THR A C 1
ATOM 1405 O O . THR A 1 184 ? -22.434 12.451 12.350 1.00 46.44 184 THR A O 1
ATOM 1408 N N . TYR A 1 185 ? -22.452 12.192 10.121 1.00 48.91 185 TYR A N 1
ATOM 1409 C CA . TYR A 1 185 ? -21.059 12.591 9.882 1.00 48.91 185 TYR A CA 1
ATOM 1410 C C . TYR A 1 185 ? -20.984 13.743 8.857 1.00 48.91 185 TYR A C 1
ATOM 1412 O O . TYR A 1 185 ? -20.544 13.535 7.724 1.00 48.91 185 TYR A O 1
ATOM 1420 N N . PRO A 1 186 ? -21.435 14.961 9.220 1.00 46.47 186 PRO A N 1
ATOM 1421 C CA . PRO A 1 186 ? -21.573 16.093 8.295 1.00 46.47 186 PRO A CA 1
ATOM 1422 C C . PRO A 1 186 ? -20.268 16.483 7.583 1.00 46.47 186 PRO A C 1
ATOM 1424 O O . PRO A 1 186 ? -20.314 16.814 6.403 1.00 46.47 186 PRO A O 1
ATOM 1427 N N . ALA A 1 187 ? -19.110 16.323 8.234 1.00 46.47 187 ALA A N 1
ATOM 1428 C CA . ALA A 1 187 ? -17.805 16.623 7.638 1.00 46.47 187 ALA A CA 1
ATOM 1429 C C . ALA A 1 187 ? -17.536 15.836 6.341 1.00 46.47 187 ALA A C 1
ATOM 1431 O O . ALA A 1 187 ? -16.976 16.377 5.397 1.00 46.47 187 ALA A O 1
ATOM 1432 N N . LEU A 1 188 ? -17.996 14.583 6.244 1.00 47.50 188 LEU A N 1
ATOM 1433 C CA . LEU A 1 188 ? -17.851 13.804 5.014 1.00 47.50 188 LEU A CA 1
ATOM 1434 C C . LEU A 1 188 ? -18.812 14.263 3.925 1.00 47.50 188 LEU A C 1
ATOM 1436 O O . LEU A 1 188 ? -18.457 14.196 2.763 1.00 47.50 188 LEU A O 1
ATOM 1440 N N . ARG A 1 189 ? -20.006 14.763 4.250 1.00 52.84 189 ARG A N 1
ATOM 1441 C CA . ARG A 1 189 ? -20.933 15.260 3.223 1.00 52.84 189 ARG A CA 1
ATOM 1442 C C . ARG A 1 189 ? -20.368 16.482 2.496 1.00 52.84 189 ARG A C 1
ATOM 1444 O O . ARG A 1 189 ? -20.550 16.591 1.288 1.00 52.84 189 ARG A O 1
ATOM 1451 N N . ASP A 1 190 ? -19.668 17.345 3.224 1.00 53.44 190 ASP A N 1
ATOM 1452 C CA . ASP A 1 190 ? -19.025 18.529 2.655 1.00 53.44 190 ASP A CA 1
ATOM 1453 C C . ASP A 1 190 ? -17.724 18.170 1.906 1.00 53.44 190 ASP A C 1
ATOM 1455 O O . ASP A 1 190 ? -17.378 18.828 0.928 1.00 53.44 190 ASP A O 1
ATOM 1459 N N . MET A 1 191 ? -17.044 17.083 2.301 1.00 51.16 191 MET A N 1
ATOM 1460 C CA . MET A 1 191 ? -15.802 16.603 1.670 1.00 51.16 191 MET A CA 1
ATOM 1461 C C . MET A 1 191 ? -16.005 15.634 0.492 1.00 51.16 191 MET A C 1
ATOM 1463 O O . MET A 1 191 ? -15.220 15.657 -0.453 1.00 51.16 191 MET A O 1
ATOM 1467 N N . ILE A 1 192 ? -17.054 14.803 0.510 1.00 53.22 192 ILE A N 1
ATOM 1468 C CA . ILE A 1 192 ? -17.399 13.830 -0.551 1.00 53.22 192 ILE A CA 1
ATOM 1469 C C . ILE A 1 192 ? -17.784 14.552 -1.856 1.00 53.22 192 ILE A C 1
ATOM 1471 O O . ILE A 1 192 ? -17.773 13.955 -2.935 1.00 53.22 192 ILE A O 1
ATOM 1475 N N . GLY A 1 193 ? -18.040 15.861 -1.785 1.00 57.03 193 GLY A N 1
ATOM 1476 C CA . GLY A 1 193 ? -18.391 16.680 -2.933 1.00 57.03 193 GLY A CA 1
ATOM 1477 C C . GLY A 1 193 ? -19.776 16.340 -3.476 1.00 57.03 193 GLY A C 1
ATOM 1478 O O . GLY A 1 193 ? -20.616 15.740 -2.803 1.00 57.03 193 GLY A O 1
ATOM 1479 N N . ASP A 1 194 ? -20.032 16.772 -4.709 1.00 60.62 194 ASP A N 1
ATOM 1480 C CA . ASP A 1 194 ? -21.300 16.521 -5.385 1.00 60.62 194 ASP A CA 1
ATOM 1481 C C . ASP A 1 194 ? -21.531 15.003 -5.541 1.00 60.62 194 ASP A C 1
ATOM 1483 O O . ASP A 1 194 ? -20.722 14.342 -6.196 1.00 60.62 194 ASP A O 1
ATOM 1487 N N . PRO A 1 195 ? -22.620 14.424 -4.998 1.00 60.34 195 PRO A N 1
ATOM 1488 C CA . PRO A 1 195 ? -22.949 13.012 -5.198 1.00 60.34 195 PRO A CA 1
ATOM 1489 C C . PRO A 1 195 ? -23.208 12.646 -6.669 1.00 60.34 195 PRO A C 1
ATOM 1491 O O . PRO A 1 195 ? -23.341 11.464 -6.981 1.00 60.34 195 PRO A O 1
ATOM 1494 N N . SER A 1 196 ? -23.310 13.621 -7.581 1.00 65.94 196 SER A N 1
ATOM 1495 C CA . SER A 1 196 ? -23.322 13.368 -9.023 1.00 65.94 196 SER A CA 1
ATOM 1496 C C . SER A 1 196 ? -21.928 13.129 -9.614 1.00 65.94 196 SER A C 1
ATOM 1498 O O . SER A 1 196 ? -21.821 12.763 -10.788 1.00 65.94 196 SER A O 1
ATOM 1500 N N . ARG A 1 197 ? -20.852 13.383 -8.859 1.00 68.56 197 ARG A N 1
ATOM 1501 C CA . ARG A 1 197 ? -19.480 13.200 -9.330 1.00 68.56 197 ARG A CA 1
ATOM 1502 C C . ARG A 1 197 ? -19.211 11.709 -9.503 1.00 68.56 197 ARG A C 1
ATOM 1504 O O . ARG A 1 197 ? -19.536 10.887 -8.653 1.00 68.56 197 ARG A O 1
ATOM 1511 N N . LYS A 1 198 ? -18.630 11.349 -10.644 1.00 76.81 198 LYS A N 1
ATOM 1512 C CA . LYS A 1 198 ? -18.339 9.955 -10.972 1.00 76.81 198 LYS A CA 1
ATOM 1513 C C . LYS A 1 198 ? -17.183 9.482 -10.089 1.00 76.81 198 LYS A C 1
ATOM 1515 O O . LYS A 1 198 ? -16.048 9.896 -10.297 1.00 76.81 198 LYS A O 1
ATOM 1520 N N . HIS A 1 199 ? -17.472 8.662 -9.087 1.00 80.81 199 HIS A N 1
ATOM 1521 C CA . HIS A 1 199 ? -16.432 8.046 -8.264 1.00 80.81 199 HIS A CA 1
ATOM 1522 C C . HIS A 1 199 ? -15.621 7.051 -9.090 1.00 80.81 199 HIS A C 1
ATOM 1524 O O . HIS A 1 199 ? -16.122 6.491 -10.075 1.00 80.81 199 HIS A O 1
ATOM 1530 N N . GLY A 1 200 ? -14.360 6.875 -8.710 1.00 80.12 200 GLY A N 1
ATOM 1531 C CA . GLY A 1 200 ? -13.512 5.893 -9.356 1.00 80.12 200 GLY A CA 1
ATOM 1532 C C . GLY A 1 200 ? -13.919 4.466 -9.029 1.00 80.12 200 GLY A C 1
ATOM 1533 O O . GLY A 1 200 ? -14.768 4.205 -8.177 1.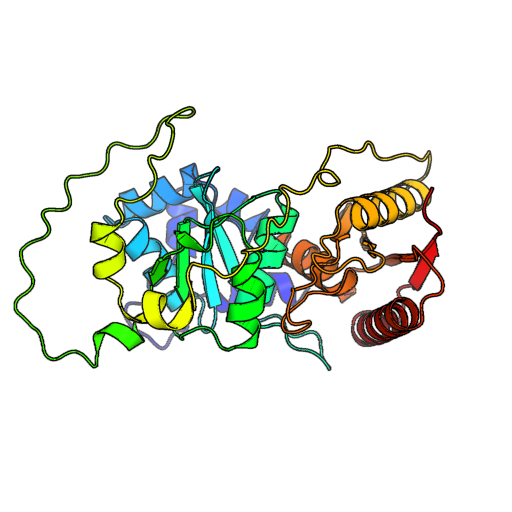00 80.12 200 GLY A O 1
ATOM 1534 N N . ASN A 1 201 ? -13.307 3.538 -9.754 1.00 85.38 201 ASN A N 1
ATOM 1535 C CA . ASN A 1 201 ? -13.546 2.115 -9.577 1.00 85.38 201 ASN A CA 1
ATOM 1536 C C . ASN A 1 201 ? -12.230 1.336 -9.534 1.00 85.38 201 ASN A C 1
ATOM 1538 O O . ASN A 1 201 ? -12.054 0.337 -10.243 1.00 85.38 201 ASN A O 1
ATOM 1542 N N . CYS A 1 202 ? -11.270 1.855 -8.760 1.00 82.12 202 CYS A N 1
ATOM 1543 C CA . CYS A 1 202 ? -9.959 1.238 -8.611 1.00 82.12 202 CYS A CA 1
ATOM 1544 C C . CYS A 1 202 ? -10.119 -0.242 -8.216 1.00 82.12 202 CYS A C 1
ATOM 1546 O O . CYS A 1 202 ? -10.932 -0.579 -7.356 1.00 8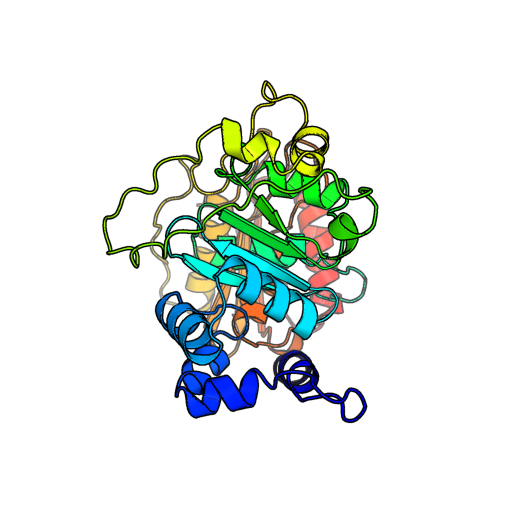2.12 202 CYS A O 1
ATOM 1548 N N . LEU A 1 203 ? -9.382 -1.126 -8.898 1.00 80.75 203 LEU A N 1
ATOM 1549 C CA . LEU A 1 203 ? -9.416 -2.595 -8.775 1.00 80.75 203 LEU A CA 1
ATOM 1550 C C . LEU A 1 203 ? -10.722 -3.325 -9.135 1.00 80.75 203 LEU A C 1
ATOM 1552 O O . LEU A 1 203 ? -10.762 -4.551 -9.091 1.00 80.75 203 LEU A O 1
ATOM 1556 N N . GLN A 1 204 ? -11.778 -2.625 -9.545 1.00 81.50 204 GLN A N 1
ATOM 1557 C CA . GLN A 1 204 ? -12.963 -3.251 -10.155 1.00 81.50 204 GLN A CA 1
ATOM 1558 C C . GLN A 1 204 ? -13.076 -2.933 -11.657 1.00 81.50 204 GLN A C 1
ATOM 1560 O O . GLN A 1 204 ? -14.093 -3.213 -12.296 1.00 81.50 204 GLN A O 1
ATOM 1565 N N . HIS A 1 205 ? -12.047 -2.320 -12.245 1.00 77.38 205 HIS A N 1
ATOM 1566 C CA . HIS A 1 205 ? -11.956 -2.144 -13.691 1.00 77.38 205 HIS A CA 1
ATOM 1567 C C . HIS A 1 205 ? -11.672 -3.485 -14.381 1.00 77.38 205 HIS A C 1
ATOM 1569 O O . HIS A 1 205 ? -11.032 -4.370 -13.819 1.00 77.38 205 HIS A O 1
ATOM 1575 N N . ALA A 1 206 ? -12.108 -3.621 -15.636 1.00 78.56 206 ALA A N 1
ATOM 1576 C CA . ALA A 1 206 ? -12.031 -4.879 -16.387 1.00 78.56 206 ALA A CA 1
ATOM 1577 C C . ALA A 1 206 ? -10.607 -5.457 -16.518 1.00 78.56 206 ALA A C 1
ATOM 1579 O O . ALA A 1 206 ? -10.446 -6.660 -16.700 1.00 78.56 206 ALA A O 1
ATOM 1580 N N . SER A 1 207 ? -9.574 -4.617 -16.419 1.00 79.50 207 SER A N 1
ATOM 1581 C CA . SER A 1 207 ? -8.169 -5.037 -16.504 1.00 79.50 207 SER A CA 1
ATOM 1582 C C . SER A 1 207 ? -7.642 -5.695 -15.221 1.00 79.50 207 SER A C 1
ATOM 1584 O O . SER A 1 207 ? -6.595 -6.348 -15.259 1.00 79.50 207 SER A O 1
ATOM 1586 N N . PHE A 1 208 ? -8.347 -5.549 -14.093 1.00 81.31 208 PHE A N 1
ATOM 1587 C CA . PHE A 1 208 ? -7.959 -6.138 -12.815 1.00 81.31 208 PHE A CA 1
ATOM 1588 C C . PHE A 1 208 ? -8.376 -7.614 -12.739 1.00 81.31 208 PHE A C 1
ATOM 1590 O O . PHE A 1 208 ? -9.365 -7.987 -12.112 1.00 81.31 208 PHE A O 1
ATOM 1597 N N . ILE A 1 209 ? -7.608 -8.468 -13.417 1.00 82.62 209 ILE A N 1
ATOM 1598 C CA . ILE A 1 209 ? -7.805 -9.923 -13.440 1.00 82.62 209 ILE A CA 1
ATOM 1599 C C . ILE A 1 209 ? -6.568 -10.672 -12.932 1.00 82.62 209 ILE A C 1
ATOM 1601 O O . ILE A 1 209 ? -5.478 -10.108 -12.747 1.00 82.62 209 ILE A O 1
ATOM 1605 N N . HIS A 1 210 ? -6.733 -11.971 -12.677 1.00 86.06 210 HIS A N 1
ATOM 1606 C CA . HIS A 1 210 ? -5.607 -12.849 -12.388 1.00 86.06 210 HIS A CA 1
ATOM 1607 C C . HIS A 1 210 ? -4.768 -13.058 -13.654 1.00 86.06 210 HIS A C 1
ATOM 1609 O O . HIS A 1 210 ? -5.307 -13.357 -14.715 1.00 86.06 210 HIS A O 1
ATOM 1615 N N . TYR A 1 211 ? -3.455 -12.888 -13.527 1.00 88.69 211 TYR A N 1
ATOM 1616 C CA . TYR A 1 211 ? -2.492 -13.174 -14.580 1.00 88.69 211 TYR A CA 1
ATOM 1617 C C . TYR A 1 211 ? -1.406 -14.055 -13.976 1.00 88.69 211 TYR A C 1
ATOM 1619 O O . TYR A 1 211 ? -0.894 -13.731 -12.902 1.00 88.69 211 TYR A O 1
ATOM 1627 N N . ASP A 1 212 ? -1.050 -15.124 -14.677 1.00 92.19 212 ASP A N 1
ATOM 1628 C CA . ASP A 1 212 ? 0.029 -16.010 -14.256 1.00 92.19 212 ASP A CA 1
ATOM 1629 C C . ASP A 1 212 ? 1.391 -15.360 -14.512 1.00 92.19 212 ASP A C 1
ATOM 1631 O O . ASP A 1 212 ? 1.611 -14.715 -15.545 1.00 92.19 212 ASP A O 1
ATOM 1635 N N . LEU A 1 213 ? 2.323 -15.561 -13.580 1.00 93.56 213 LEU A N 1
ATOM 1636 C CA . LEU A 1 213 ? 3.726 -15.227 -13.797 1.00 93.56 213 LEU A CA 1
ATOM 1637 C C . LEU A 1 213 ? 4.309 -16.146 -14.876 1.00 93.56 213 LEU A C 1
ATOM 1639 O O . LEU A 1 213 ? 4.084 -17.353 -14.867 1.00 93.56 213 LEU A O 1
ATOM 1643 N N . ARG A 1 214 ? 5.067 -15.564 -15.807 1.00 95.25 214 ARG A N 1
ATOM 1644 C CA . ARG A 1 214 ? 5.733 -16.272 -16.906 1.00 95.25 214 ARG A CA 1
ATOM 1645 C C . ARG A 1 214 ? 7.246 -16.093 -16.814 1.00 95.25 214 ARG A C 1
ATOM 1647 O O . ARG A 1 214 ? 7.699 -15.036 -16.382 1.00 95.25 214 ARG A O 1
ATOM 1654 N N . GLY A 1 215 ? 7.995 -17.087 -17.282 1.00 96.00 215 GLY A N 1
ATOM 1655 C CA . GLY A 1 215 ? 9.458 -17.091 -17.279 1.00 96.00 215 GLY A CA 1
ATOM 1656 C C . GLY A 1 215 ? 10.032 -18.368 -16.676 1.00 96.00 215 GLY A C 1
ATOM 1657 O O . GLY A 1 215 ? 9.363 -19.029 -15.888 1.00 96.00 215 GLY A O 1
ATOM 1658 N N . ASP A 1 216 ? 11.272 -18.681 -17.036 1.00 96.25 216 ASP A N 1
ATOM 1659 C CA . ASP A 1 216 ? 12.047 -19.800 -16.494 1.00 96.25 216 ASP A CA 1
ATOM 1660 C C . ASP A 1 216 ? 13.096 -19.316 -15.474 1.00 96.25 216 ASP A C 1
ATOM 1662 O O . ASP A 1 216 ? 13.605 -20.093 -14.663 1.00 96.25 216 ASP A O 1
ATOM 1666 N N . THR A 1 217 ? 13.406 -18.017 -15.486 1.00 96.75 217 THR A N 1
ATOM 1667 C CA . THR A 1 217 ? 14.368 -17.363 -14.587 1.00 96.75 217 THR A CA 1
ATOM 1668 C C . THR A 1 217 ? 13.700 -16.346 -13.658 1.00 96.75 217 THR A C 1
ATOM 1670 O O . THR A 1 217 ? 12.595 -15.859 -13.911 1.00 96.75 217 THR A O 1
ATOM 1673 N N . LEU A 1 218 ? 14.381 -15.980 -12.564 1.00 95.19 218 LEU A N 1
ATOM 1674 C CA . LEU A 1 218 ? 13.876 -14.971 -11.625 1.00 95.19 218 LEU A CA 1
ATOM 1675 C C . LEU A 1 218 ? 13.762 -13.587 -12.286 1.00 95.19 218 LEU A C 1
ATOM 1677 O O . LEU A 1 218 ? 12.836 -12.832 -11.993 1.00 95.19 218 LEU A O 1
ATOM 1681 N N . GLU A 1 219 ? 14.675 -13.272 -13.200 1.00 97.50 219 GLU A N 1
ATOM 1682 C CA . GLU A 1 219 ? 14.680 -12.057 -14.013 1.00 97.50 219 GLU A CA 1
ATOM 1683 C C . GLU A 1 219 ? 13.455 -12.000 -14.939 1.00 97.50 219 GLU A C 1
ATOM 1685 O O . GLU A 1 219 ? 12.789 -10.967 -15.037 1.00 97.50 219 GLU A O 1
ATOM 1690 N N . GLU A 1 220 ? 13.094 -13.120 -15.569 1.00 97.19 220 GLU A N 1
ATOM 1691 C CA . GLU A 1 220 ? 11.884 -13.203 -16.391 1.00 97.19 220 GLU A CA 1
ATOM 1692 C C . GLU A 1 220 ? 10.611 -13.111 -15.547 1.00 97.19 220 GLU A C 1
ATOM 1694 O O . GLU A 1 220 ? 9.682 -12.401 -15.944 1.00 97.19 220 GLU A O 1
ATOM 1699 N N . TYR A 1 221 ? 10.581 -13.723 -14.356 1.00 97.81 221 TYR A N 1
ATOM 1700 C CA . TYR A 1 221 ? 9.471 -13.546 -13.416 1.00 97.81 221 TYR A CA 1
ATOM 1701 C C . TYR A 1 221 ? 9.326 -12.092 -12.962 1.00 97.81 221 TYR A C 1
ATOM 1703 O O . TYR A 1 221 ? 8.203 -11.587 -12.900 1.00 97.81 221 TYR A O 1
ATOM 1711 N N . GLN A 1 222 ? 10.433 -11.389 -12.702 1.00 98.25 222 GLN A N 1
ATOM 1712 C CA . GLN A 1 222 ? 10.425 -9.963 -12.372 1.00 98.25 222 GLN A CA 1
ATOM 1713 C C . GLN A 1 222 ? 9.848 -9.132 -13.529 1.00 98.25 222 GLN A C 1
ATOM 1715 O O . GLN A 1 222 ? 8.954 -8.309 -13.318 1.00 98.25 222 GLN A O 1
ATOM 1720 N N . ALA A 1 223 ? 10.290 -9.384 -14.764 1.00 98.12 223 ALA A N 1
ATOM 1721 C CA . ALA A 1 223 ? 9.747 -8.727 -15.951 1.00 98.12 223 ALA A CA 1
ATOM 1722 C C . ALA A 1 223 ? 8.256 -9.036 -16.161 1.00 98.12 223 ALA A C 1
ATOM 1724 O O . ALA A 1 223 ? 7.471 -8.142 -16.485 1.00 98.12 223 ALA A O 1
ATOM 1725 N N . SER A 1 224 ? 7.837 -10.287 -15.950 1.00 97.38 224 SER A N 1
ATOM 1726 C CA . SER A 1 224 ? 6.429 -10.684 -15.998 1.00 97.38 224 SER A CA 1
ATOM 1727 C C . SER A 1 224 ? 5.607 -9.963 -14.930 1.00 97.38 224 SER A C 1
ATOM 1729 O O . SER A 1 224 ? 4.528 -9.464 -15.243 1.00 97.38 224 SER A O 1
ATOM 1731 N N . ALA A 1 225 ? 6.113 -9.847 -13.700 1.00 97.56 225 ALA A N 1
ATOM 1732 C CA . ALA A 1 225 ? 5.444 -9.134 -12.616 1.00 97.56 225 ALA A CA 1
ATOM 1733 C C . ALA A 1 225 ? 5.249 -7.644 -12.947 1.00 97.56 225 ALA A C 1
ATOM 1735 O O . ALA A 1 225 ? 4.153 -7.120 -12.755 1.00 97.56 225 ALA A O 1
ATOM 1736 N N . ALA A 1 226 ? 6.259 -6.980 -13.523 1.00 98.06 226 ALA A N 1
ATOM 1737 C CA . ALA A 1 226 ? 6.149 -5.583 -13.951 1.00 98.06 226 ALA A CA 1
ATOM 1738 C C . ALA A 1 226 ? 5.082 -5.393 -15.047 1.00 98.06 226 ALA A C 1
ATOM 1740 O O . ALA A 1 226 ? 4.282 -4.459 -14.979 1.00 98.06 226 ALA A O 1
ATOM 1741 N N . ARG A 1 227 ? 5.009 -6.308 -16.026 1.00 97.31 227 ARG A N 1
ATOM 1742 C CA . ARG A 1 227 ? 3.968 -6.283 -17.074 1.00 97.31 227 ARG A CA 1
ATOM 1743 C C . ARG A 1 227 ? 2.571 -6.521 -16.510 1.00 97.31 227 ARG A C 1
ATOM 1745 O O . ARG A 1 227 ? 1.624 -5.855 -16.920 1.00 97.31 227 ARG A O 1
ATOM 1752 N N . ILE A 1 228 ? 2.428 -7.461 -15.577 1.00 95.75 228 ILE A N 1
ATOM 1753 C CA . ILE A 1 228 ? 1.151 -7.733 -14.905 1.00 95.75 228 ILE A CA 1
ATOM 1754 C C . ILE A 1 228 ? 0.704 -6.509 -14.107 1.00 95.75 228 ILE A C 1
ATOM 1756 O O . ILE A 1 228 ? -0.461 -6.128 -14.188 1.00 95.75 228 ILE A O 1
ATOM 1760 N N . ALA A 1 229 ? 1.625 -5.861 -13.392 1.00 96.38 229 ALA A N 1
ATOM 1761 C CA . ALA A 1 229 ? 1.338 -4.628 -12.674 1.00 96.38 229 ALA A CA 1
ATOM 1762 C C . ALA A 1 229 ? 0.874 -3.510 -13.623 1.00 96.38 229 ALA A C 1
ATOM 1764 O O . ALA A 1 229 ? -0.134 -2.866 -13.358 1.00 96.38 229 ALA A O 1
ATOM 1765 N N . ALA A 1 230 ? 1.511 -3.347 -14.787 1.00 96.19 230 ALA A N 1
ATOM 1766 C CA . ALA A 1 230 ? 1.071 -2.371 -15.790 1.00 96.19 230 ALA A CA 1
ATOM 1767 C C . ALA A 1 230 ? -0.331 -2.676 -16.348 1.00 96.19 230 ALA A C 1
ATOM 1769 O O . ALA A 1 230 ? -1.117 -1.760 -16.585 1.00 96.19 230 ALA A O 1
ATOM 1770 N N . LYS A 1 231 ? -0.683 -3.961 -16.515 1.00 94.06 231 LYS A N 1
ATOM 1771 C CA . LYS A 1 231 ? -2.034 -4.390 -16.929 1.00 94.06 231 LYS A CA 1
ATOM 1772 C C . LYS A 1 231 ? -3.088 -4.173 -15.836 1.00 94.06 231 LYS A C 1
ATOM 1774 O O . LYS A 1 231 ? -4.258 -3.980 -16.154 1.00 94.06 231 LYS A O 1
ATOM 1779 N N . ARG A 1 232 ? -2.686 -4.215 -14.562 1.00 93.44 232 ARG A N 1
ATOM 1780 C CA . ARG A 1 232 ? -3.554 -4.001 -13.390 1.00 93.44 232 ARG A CA 1
ATOM 1781 C C . ARG A 1 232 ? -3.626 -2.554 -12.918 1.00 93.44 232 ARG A C 1
ATOM 1783 O O . ARG A 1 232 ? -4.449 -2.256 -12.062 1.00 93.44 232 ARG A O 1
ATOM 1790 N N . ALA A 1 233 ? -2.774 -1.687 -13.444 1.00 95.06 233 ALA A N 1
ATOM 1791 C CA . ALA A 1 233 ? -2.752 -0.282 -13.090 1.00 95.06 233 ALA A CA 1
ATOM 1792 C C . ALA A 1 233 ? -4.073 0.417 -13.420 1.00 95.06 233 ALA A C 1
ATOM 1794 O O . ALA A 1 233 ? -4.810 0.038 -14.336 1.00 95.06 233 ALA A O 1
ATOM 1795 N N . TYR A 1 234 ? -4.362 1.441 -12.626 1.00 94.56 234 TYR A N 1
ATOM 1796 C CA . TYR A 1 234 ? -5.621 2.159 -12.649 1.00 94.56 234 TYR A CA 1
ATOM 1797 C C . TYR A 1 234 ? -5.405 3.586 -13.147 1.00 94.56 234 TYR A C 1
ATOM 1799 O O . TYR A 1 234 ? -4.738 4.394 -12.503 1.00 94.56 234 TYR A O 1
ATOM 1807 N N . ALA A 1 235 ? -6.007 3.888 -14.296 1.00 93.62 235 ALA A N 1
ATOM 1808 C CA . ALA A 1 235 ? -5.983 5.195 -14.933 1.00 93.62 235 ALA A CA 1
ATOM 1809 C C . ALA A 1 235 ? -7.403 5.590 -15.375 1.00 93.62 235 ALA A C 1
ATOM 1811 O O . ALA A 1 235 ? -7.849 5.165 -16.441 1.00 93.62 235 ALA A O 1
ATOM 1812 N N . PRO A 1 236 ? -8.153 6.369 -14.568 1.00 89.44 236 PRO A N 1
ATOM 1813 C CA . PRO A 1 236 ? -9.543 6.703 -14.881 1.00 89.44 236 PRO A CA 1
ATOM 1814 C C . PRO A 1 236 ? -9.665 7.670 -16.064 1.00 89.44 236 PRO A C 1
ATOM 1816 O O . PRO A 1 236 ? -10.679 7.686 -16.760 1.00 89.44 236 PRO A O 1
ATOM 1819 N N . VAL A 1 237 ? -8.625 8.466 -16.308 1.00 88.06 237 VAL A N 1
ATOM 1820 C CA . VAL A 1 237 ? -8.444 9.213 -17.552 1.00 88.06 237 VAL A CA 1
ATOM 1821 C C . VAL A 1 237 ? -7.670 8.301 -18.492 1.00 88.06 237 VAL A C 1
ATOM 1823 O O . VAL A 1 237 ? -6.661 7.753 -18.065 1.00 88.06 237 VAL A O 1
ATOM 1826 N N . SER A 1 238 ? -8.145 8.123 -19.729 1.00 82.12 238 SER A N 1
ATOM 1827 C CA . SER A 1 238 ? -7.549 7.242 -20.748 1.00 82.12 238 SER A CA 1
ATOM 1828 C C . SER A 1 238 ? -6.107 7.645 -21.084 1.00 82.12 238 SER A C 1
ATOM 1830 O O . SER A 1 238 ? -5.857 8.277 -22.109 1.00 82.12 238 SER A O 1
ATOM 1832 N N . ARG A 1 239 ? -5.171 7.279 -20.209 1.00 87.56 239 ARG A N 1
ATOM 1833 C CA . ARG A 1 239 ? -3.727 7.437 -20.340 1.00 87.56 239 ARG A CA 1
ATOM 1834 C C . ARG A 1 239 ? -3.069 6.059 -20.291 1.00 87.56 239 ARG A C 1
ATOM 1836 O O . ARG A 1 239 ? -3.662 5.130 -19.733 1.00 87.56 239 ARG A O 1
ATOM 1843 N N . PRO A 1 240 ? -1.869 5.903 -20.861 1.00 90.56 240 PRO A N 1
ATOM 1844 C CA . PRO A 1 240 ? -1.124 4.667 -20.717 1.00 90.56 240 PRO A CA 1
ATOM 1845 C C . PRO A 1 240 ? -0.875 4.366 -19.240 1.00 90.56 240 PRO A C 1
ATOM 1847 O O . PRO A 1 240 ? -0.756 5.279 -18.425 1.00 90.56 240 PRO A O 1
ATOM 1850 N N . THR A 1 241 ? -0.800 3.082 -18.910 1.00 94.56 241 THR A N 1
ATOM 1851 C CA . THR A 1 241 ? -0.613 2.609 -17.541 1.00 94.56 241 THR A CA 1
ATOM 1852 C C . THR A 1 241 ? 0.741 1.942 -17.366 1.00 94.56 241 THR A C 1
ATOM 1854 O O . THR A 1 241 ? 1.161 1.130 -18.193 1.00 94.56 241 THR A O 1
ATOM 1857 N N . ALA A 1 242 ? 1.419 2.248 -16.267 1.00 97.31 242 ALA A N 1
ATOM 1858 C CA . ALA A 1 242 ? 2.733 1.699 -15.967 1.00 97.31 242 ALA A CA 1
ATOM 1859 C C . ALA A 1 242 ? 2.722 0.714 -14.785 1.00 97.31 242 ALA A C 1
ATOM 1861 O O . ALA A 1 242 ? 1.801 0.660 -13.966 1.00 97.31 242 ALA A O 1
ATOM 1862 N N . GLY A 1 243 ? 3.778 -0.094 -14.704 1.00 97.88 243 GLY A N 1
ATOM 1863 C CA . GLY A 1 243 ? 3.969 -1.104 -13.664 1.00 97.88 243 GLY A CA 1
ATOM 1864 C C . GLY A 1 243 ? 5.439 -1.263 -13.305 1.00 97.88 243 GLY A C 1
ATOM 1865 O O . GLY A 1 243 ? 6.305 -1.103 -14.161 1.00 97.88 243 GLY A O 1
ATOM 1866 N N . CYS A 1 244 ? 5.733 -1.595 -12.051 1.00 98.56 244 CYS A N 1
ATOM 1867 C CA . CYS A 1 244 ? 7.095 -1.815 -11.574 1.00 98.56 244 CYS A CA 1
ATOM 1868 C C . CYS A 1 244 ? 7.177 -3.099 -10.744 1.00 98.56 244 CYS A C 1
ATOM 1870 O O . CYS A 1 244 ? 6.224 -3.458 -10.050 1.00 98.56 244 CYS A O 1
ATOM 1872 N N . ALA A 1 245 ? 8.317 -3.786 -10.812 1.00 98.56 245 ALA A N 1
ATOM 1873 C CA . ALA A 1 245 ? 8.646 -4.913 -9.953 1.00 98.56 245 ALA A CA 1
ATOM 1874 C C . ALA A 1 245 ? 10.060 -4.784 -9.373 1.00 98.56 245 ALA A C 1
ATOM 1876 O O . ALA A 1 245 ? 11.041 -4.615 -10.099 1.00 98.56 245 ALA A O 1
ATOM 1877 N N . LEU A 1 246 ? 10.163 -4.926 -8.058 1.00 98.69 246 LEU A N 1
ATOM 1878 C CA . LEU A 1 246 ? 11.386 -4.919 -7.270 1.00 98.69 246 LEU A CA 1
ATOM 1879 C C . LEU A 1 246 ? 11.804 -6.351 -6.945 1.00 98.69 246 LEU A C 1
ATOM 1881 O O . LEU A 1 246 ? 10.979 -7.159 -6.515 1.00 98.69 246 LEU A O 1
ATOM 1885 N N . LYS A 1 247 ? 13.094 -6.643 -7.103 1.00 98.50 247 LYS A N 1
ATOM 1886 C CA . LYS A 1 247 ? 13.722 -7.888 -6.656 1.00 98.50 247 LYS A CA 1
ATOM 1887 C C . LYS A 1 247 ? 14.496 -7.634 -5.377 1.00 98.50 247 LYS A C 1
ATOM 1889 O O . LYS A 1 247 ? 15.248 -6.667 -5.284 1.00 98.50 247 LYS A O 1
ATOM 1894 N N . THR A 1 248 ? 14.341 -8.528 -4.413 1.00 98.06 248 THR A N 1
ATOM 1895 C CA . THR A 1 248 ? 15.106 -8.557 -3.161 1.00 98.06 248 THR A CA 1
ATOM 1896 C C . THR A 1 248 ? 15.552 -9.989 -2.875 1.00 98.06 248 THR A C 1
ATOM 1898 O O . THR A 1 248 ? 15.108 -10.919 -3.547 1.00 98.06 248 THR A O 1
ATOM 1901 N N . GLU A 1 249 ? 16.364 -10.196 -1.840 1.00 96.75 249 GLU A N 1
ATOM 1902 C CA . GLU A 1 249 ? 16.686 -11.549 -1.354 1.00 96.75 249 GLU A CA 1
ATOM 1903 C C . GLU A 1 249 ? 15.457 -12.308 -0.824 1.00 96.75 249 GLU A C 1
ATOM 1905 O O . GLU A 1 249 ? 15.432 -13.535 -0.829 1.00 96.75 249 GLU A O 1
ATOM 1910 N N . ALA A 1 250 ? 14.424 -11.589 -0.373 1.00 94.81 250 ALA A N 1
ATOM 1911 C CA . ALA A 1 250 ? 13.215 -12.172 0.203 1.00 94.81 250 ALA A CA 1
ATOM 1912 C C . ALA A 1 250 ? 12.138 -12.512 -0.843 1.00 94.81 250 ALA A C 1
ATOM 1914 O O . ALA A 1 250 ? 11.170 -13.198 -0.515 1.00 94.81 250 ALA A O 1
ATOM 1915 N N . GLY A 1 251 ? 12.276 -12.025 -2.081 1.00 96.06 251 GLY A N 1
ATOM 1916 C CA . GLY A 1 251 ? 11.316 -12.252 -3.160 1.00 96.06 251 GLY A CA 1
ATOM 1917 C C . GLY A 1 251 ? 11.058 -11.025 -4.034 1.00 96.06 251 GLY A C 1
ATOM 1918 O O . GLY A 1 251 ? 11.845 -10.071 -4.052 1.00 96.06 251 GLY A O 1
ATOM 1919 N N . LEU A 1 252 ? 9.944 -11.081 -4.773 1.00 97.44 252 LEU A N 1
ATOM 1920 C CA . LEU A 1 252 ? 9.495 -10.052 -5.710 1.00 97.44 252 LEU A CA 1
ATOM 1921 C C . LEU A 1 252 ? 8.347 -9.228 -5.120 1.00 97.44 252 LEU A C 1
ATOM 1923 O O . LEU A 1 252 ? 7.408 -9.782 -4.551 1.00 97.44 252 LEU A O 1
ATOM 1927 N N . PHE A 1 253 ? 8.394 -7.916 -5.333 1.00 97.81 253 PHE A N 1
ATOM 1928 C CA . PHE A 1 253 ? 7.346 -6.973 -4.940 1.00 97.81 253 PHE A CA 1
ATOM 1929 C C . PHE A 1 253 ? 6.947 -6.151 -6.152 1.00 97.81 253 PHE A C 1
ATOM 1931 O O . PHE A 1 253 ? 7.815 -5.645 -6.851 1.00 97.81 253 PHE A O 1
ATOM 1938 N N . SER A 1 254 ? 5.654 -6.006 -6.419 1.00 98.00 254 SER A N 1
ATOM 1939 C CA . SER A 1 254 ? 5.173 -5.276 -7.594 1.00 98.00 254 SER A CA 1
ATOM 1940 C C . SER A 1 254 ? 4.228 -4.152 -7.212 1.00 98.00 254 SER A C 1
ATOM 1942 O O . SER A 1 254 ? 3.416 -4.308 -6.302 1.00 98.00 254 SER A O 1
ATOM 1944 N N . GLY A 1 255 ? 4.295 -3.055 -7.956 1.00 97.94 255 GLY A N 1
ATOM 1945 C CA . GLY A 1 255 ? 3.430 -1.896 -7.807 1.00 97.94 255 GLY A CA 1
ATOM 1946 C C . GLY A 1 255 ? 2.793 -1.525 -9.135 1.00 97.94 255 GLY A C 1
ATOM 1947 O O . GLY A 1 255 ? 3.472 -1.437 -10.159 1.00 97.94 255 GLY A O 1
ATOM 1948 N N . SER A 1 256 ? 1.477 -1.336 -9.109 1.00 97.00 256 SER A N 1
ATOM 1949 C CA . SER A 1 256 ? 0.702 -0.843 -10.249 1.00 97.00 256 SER A CA 1
ATOM 1950 C C . SER A 1 256 ? 0.459 0.647 -10.046 1.00 97.00 256 SER A C 1
ATOM 1952 O O . SER A 1 256 ? 0.182 1.060 -8.922 1.00 97.00 256 SER A O 1
ATOM 1954 N N . GLU A 1 257 ? 0.568 1.448 -11.102 1.00 96.88 257 GLU A N 1
ATOM 1955 C CA . GLU A 1 257 ? 0.198 2.864 -11.050 1.00 96.88 257 GLU A CA 1
ATOM 1956 C C . GLU A 1 257 ? -1.243 3.049 -10.552 1.00 96.88 257 GLU A C 1
ATOM 1958 O O . GLU A 1 257 ? -2.151 2.313 -10.957 1.00 96.88 257 GLU A O 1
ATOM 1963 N N . VAL A 1 258 ? -1.456 4.065 -9.714 1.00 96.62 258 VAL A N 1
ATOM 1964 C CA . VAL A 1 258 ? -2.789 4.508 -9.296 1.00 96.62 258 VAL A CA 1
ATOM 1965 C C . VAL A 1 258 ? -2.922 5.990 -9.607 1.00 96.62 258 VAL A C 1
ATOM 1967 O O . VAL A 1 258 ? -2.462 6.855 -8.861 1.00 96.62 258 VAL A O 1
ATOM 1970 N N . ALA A 1 259 ? -3.556 6.291 -10.729 1.00 96.06 259 ALA A N 1
ATOM 1971 C CA . ALA A 1 259 ? -3.897 7.646 -11.115 1.00 96.06 259 ALA A CA 1
ATOM 1972 C C . ALA A 1 259 ? -5.211 8.097 -10.469 1.00 96.06 259 ALA A C 1
ATOM 1974 O O . ALA A 1 259 ? -6.069 7.287 -10.123 1.00 96.06 259 ALA A O 1
ATOM 1975 N N . THR A 1 260 ? -5.408 9.409 -10.409 1.00 95.62 260 THR A N 1
ATOM 1976 C CA . THR A 1 260 ? -6.672 10.023 -9.992 1.00 95.62 260 THR A CA 1
ATOM 1977 C C . THR A 1 260 ? -7.269 10.822 -11.139 1.00 95.62 260 THR A C 1
ATOM 1979 O O . THR A 1 260 ? -6.553 11.288 -12.030 1.00 95.62 260 THR A O 1
ATOM 1982 N N . GLN A 1 261 ? -8.585 11.025 -11.120 1.00 93.69 261 GLN A N 1
ATOM 1983 C CA . GLN A 1 261 ? -9.277 11.848 -12.114 1.00 93.69 261 GLN A CA 1
ATOM 1984 C C . GLN A 1 261 ? -8.781 13.297 -12.135 1.00 93.69 261 GLN A C 1
ATOM 1986 O O . GLN A 1 261 ? -8.842 13.954 -13.172 1.00 93.69 261 GLN A O 1
ATOM 1991 N N . THR A 1 262 ? -8.298 13.808 -11.000 1.00 93.00 262 THR A N 1
ATOM 1992 C CA . THR A 1 262 ? -7.781 15.180 -10.890 1.00 93.00 262 THR A CA 1
ATOM 1993 C C . THR A 1 262 ? -6.304 15.293 -11.282 1.00 93.00 262 THR A C 1
ATOM 1995 O O . THR A 1 262 ? -5.795 16.402 -11.428 1.00 93.00 262 THR A O 1
ATOM 1998 N N . GLY A 1 263 ? -5.597 14.163 -11.407 1.00 93.44 263 GLY A N 1
ATOM 1999 C CA . GLY A 1 263 ? -4.143 14.113 -11.555 1.00 93.44 263 GLY A CA 1
ATOM 2000 C C . GLY A 1 263 ? -3.361 14.365 -10.259 1.00 93.44 263 GLY A C 1
ATOM 2001 O O . GLY A 1 263 ? -2.134 14.323 -10.285 1.00 93.44 263 GLY A O 1
ATOM 2002 N N . GLN A 1 264 ? -4.030 14.608 -9.127 1.00 93.69 264 GLN A N 1
ATOM 2003 C CA . GLN A 1 264 ? -3.402 14.876 -7.830 1.00 93.69 264 GLN A CA 1
ATOM 2004 C C . GLN A 1 264 ? -3.502 13.684 -6.878 1.00 93.69 264 GLN A C 1
ATOM 2006 O O . GLN A 1 264 ? -4.504 12.966 -6.873 1.00 93.69 264 GLN A O 1
ATOM 2011 N N . GLY A 1 265 ? -2.479 13.506 -6.039 1.00 94.06 265 GLY A N 1
ATOM 2012 C CA . GLY A 1 265 ? -2.462 12.494 -4.976 1.00 94.06 265 GLY A CA 1
ATOM 2013 C C . GLY A 1 265 ? -2.273 11.050 -5.448 1.00 94.06 265 GLY A C 1
ATOM 2014 O O . GLY A 1 265 ? -2.267 10.151 -4.612 1.00 94.06 265 GLY A O 1
ATOM 2015 N N . GLY A 1 266 ? -2.099 10.820 -6.754 1.00 96.38 266 GLY A N 1
ATOM 2016 C CA . GLY A 1 266 ? -1.816 9.498 -7.315 1.00 96.38 266 GLY A CA 1
ATOM 2017 C C . GLY A 1 266 ? -0.509 8.884 -6.805 1.00 96.38 266 GLY A C 1
ATOM 2018 O O . GLY A 1 266 ? 0.291 9.546 -6.139 1.00 96.38 266 GLY A O 1
ATOM 2019 N N . LEU A 1 267 ? -0.311 7.614 -7.141 1.00 97.88 267 LEU A N 1
ATOM 2020 C CA . LEU A 1 267 ? 0.884 6.839 -6.826 1.00 97.88 267 LEU A CA 1
ATOM 2021 C C . LEU A 1 267 ? 1.538 6.334 -8.107 1.00 97.88 267 LEU A C 1
ATOM 2023 O O . LEU A 1 267 ? 0.864 5.763 -8.974 1.00 97.88 267 LEU A O 1
ATOM 2027 N N . THR A 1 268 ? 2.854 6.501 -8.208 1.00 97.81 268 THR A N 1
ATOM 2028 C CA . THR A 1 268 ? 3.627 5.890 -9.292 1.00 97.81 268 THR A CA 1
ATOM 2029 C C . THR A 1 268 ? 3.771 4.377 -9.077 1.00 97.81 268 THR A C 1
ATOM 2031 O O . THR A 1 268 ? 3.602 3.875 -7.957 1.00 97.81 268 THR A O 1
ATOM 2034 N N . PRO A 1 269 ? 4.099 3.603 -10.128 1.00 98.25 269 PRO A N 1
ATOM 2035 C CA . PRO A 1 269 ? 4.359 2.176 -9.985 1.00 98.25 269 PRO A CA 1
ATOM 2036 C C . PRO A 1 269 ? 5.450 1.855 -8.961 1.00 98.25 269 PRO A C 1
ATOM 2038 O O . PRO A 1 269 ? 5.295 0.909 -8.184 1.00 98.25 269 PRO A O 1
ATOM 2041 N N . LEU A 1 270 ? 6.545 2.626 -8.942 1.00 98.50 270 LEU A N 1
ATOM 2042 C CA . LEU A 1 270 ? 7.618 2.414 -7.974 1.00 98.50 270 LEU A CA 1
ATOM 2043 C C . LEU A 1 270 ? 7.159 2.732 -6.547 1.00 98.50 270 LEU A C 1
ATOM 2045 O O . LEU A 1 270 ? 7.433 1.938 -5.650 1.00 98.50 270 LEU A O 1
ATOM 2049 N N . GLU A 1 271 ? 6.432 3.833 -6.325 1.00 98.38 271 GLU A N 1
ATOM 2050 C CA . GLU A 1 271 ? 5.881 4.172 -5.004 1.00 98.38 271 GLU A CA 1
ATOM 2051 C C . GLU A 1 271 ? 4.984 3.038 -4.473 1.00 98.38 271 GLU A C 1
ATOM 2053 O O . GLU A 1 271 ? 5.161 2.591 -3.338 1.00 98.38 271 GLU A O 1
ATOM 2058 N N . CYS A 1 272 ? 4.096 2.483 -5.305 1.00 98.38 272 CYS A N 1
ATOM 2059 C CA . CYS A 1 272 ? 3.282 1.316 -4.949 1.00 98.38 272 CYS A CA 1
ATOM 2060 C C . CYS A 1 272 ? 4.128 0.073 -4.615 1.00 98.38 272 CYS A C 1
ATOM 2062 O O . CYS A 1 272 ? 3.821 -0.651 -3.663 1.00 98.38 272 CYS A O 1
ATOM 2064 N N . ALA A 1 273 ? 5.203 -0.184 -5.367 1.00 98.44 273 ALA A N 1
ATOM 2065 C CA . ALA A 1 273 ? 6.086 -1.323 -5.116 1.00 98.44 273 ALA A CA 1
ATOM 2066 C C . ALA A 1 273 ? 6.872 -1.152 -3.802 1.00 98.44 273 ALA A C 1
ATOM 2068 O O . ALA A 1 273 ? 7.028 -2.113 -3.048 1.00 98.44 273 ALA A O 1
ATOM 2069 N N . LEU A 1 274 ? 7.311 0.073 -3.493 1.00 98.12 274 LEU A N 1
ATOM 2070 C CA . LEU A 1 274 ? 7.977 0.431 -2.237 1.00 98.12 274 LEU A CA 1
ATOM 2071 C C . LEU A 1 274 ? 7.029 0.337 -1.035 1.00 98.12 274 LEU A C 1
ATOM 2073 O O . LEU A 1 274 ? 7.435 -0.132 0.028 1.00 98.12 274 LEU A O 1
ATOM 2077 N N . ILE A 1 275 ? 5.758 0.713 -1.200 1.00 97.94 275 ILE A N 1
ATOM 2078 C CA . ILE A 1 275 ? 4.723 0.493 -0.180 1.00 97.94 275 ILE A CA 1
ATOM 2079 C C . ILE A 1 275 ? 4.555 -1.008 0.086 1.00 97.94 275 ILE A C 1
ATOM 2081 O O . ILE A 1 275 ? 4.562 -1.422 1.243 1.00 97.94 275 ILE A O 1
ATOM 2085 N N . SER A 1 276 ? 4.470 -1.840 -0.959 1.00 97.25 276 SER A N 1
ATOM 2086 C CA . SER A 1 276 ? 4.383 -3.301 -0.807 1.00 97.25 276 SER A CA 1
ATOM 2087 C C . SER A 1 276 ? 5.621 -3.889 -0.112 1.00 97.25 276 SER A C 1
ATOM 2089 O O . SER A 1 276 ? 5.496 -4.722 0.790 1.00 97.25 276 SER A O 1
ATOM 2091 N N . LEU A 1 277 ? 6.818 -3.408 -0.463 1.00 96.62 277 LEU A N 1
ATOM 2092 C CA . LEU A 1 277 ? 8.079 -3.768 0.188 1.00 96.62 277 LEU A CA 1
ATOM 2093 C C . LEU A 1 277 ? 8.048 -3.433 1.693 1.00 96.62 277 LEU A C 1
ATOM 2095 O O . LEU A 1 277 ? 8.342 -4.287 2.534 1.00 96.62 277 LEU A O 1
ATOM 2099 N N . GLY A 1 278 ? 7.635 -2.211 2.038 1.00 95.19 278 GLY A N 1
ATOM 2100 C CA . GLY A 1 278 ? 7.499 -1.747 3.420 1.00 95.19 278 GLY A CA 1
ATOM 2101 C C . GLY A 1 278 ? 6.437 -2.514 4.214 1.00 95.19 278 GLY A C 1
ATOM 2102 O O . GLY A 1 278 ? 6.683 -2.879 5.365 1.00 95.19 278 GLY A O 1
ATOM 2103 N N . ALA A 1 279 ? 5.312 -2.864 3.582 1.00 94.12 279 ALA A N 1
ATOM 2104 C CA . ALA A 1 279 ? 4.235 -3.656 4.182 1.00 94.12 279 ALA A CA 1
ATOM 2105 C C . ALA A 1 279 ? 4.671 -5.069 4.593 1.00 94.12 279 ALA A C 1
ATOM 2107 O O . ALA A 1 279 ? 4.100 -5.647 5.517 1.00 94.12 279 ALA A O 1
ATOM 2108 N N . ASN A 1 280 ? 5.716 -5.598 3.950 1.00 93.88 280 ASN A N 1
ATOM 2109 C CA . ASN A 1 280 ? 6.365 -6.869 4.290 1.00 93.88 280 ASN A CA 1
ATOM 2110 C C . ASN A 1 280 ? 7.603 -6.678 5.192 1.00 93.88 280 ASN A C 1
ATOM 2112 O O . ASN A 1 280 ? 8.410 -7.590 5.400 1.00 93.88 280 ASN A O 1
ATOM 2116 N N . GLY A 1 281 ? 7.762 -5.472 5.743 1.00 91.94 281 GLY A N 1
ATOM 2117 C CA . GLY A 1 281 ? 8.840 -5.112 6.647 1.00 91.94 281 GLY A CA 1
ATOM 2118 C C . GLY A 1 281 ? 10.207 -5.177 5.978 1.00 91.94 281 GLY A C 1
ATOM 2119 O O . GLY A 1 281 ? 11.150 -5.641 6.603 1.00 91.94 281 GLY A O 1
ATOM 2120 N N . LEU A 1 282 ? 10.351 -4.796 4.714 1.00 94.38 282 LEU A N 1
ATOM 2121 C CA . LEU A 1 282 ? 11.663 -4.722 4.073 1.00 94.38 282 LEU A CA 1
ATOM 2122 C C . LEU A 1 282 ? 12.128 -3.270 3.934 1.00 94.38 282 LEU A C 1
ATOM 2124 O O . LEU A 1 282 ? 11.359 -2.322 4.063 1.00 94.38 282 LEU A O 1
ATOM 2128 N N . ASP A 1 283 ? 13.438 -3.113 3.777 1.00 93.50 283 ASP A N 1
ATOM 2129 C CA . ASP A 1 283 ? 14.126 -1.823 3.709 1.00 93.50 283 ASP A CA 1
ATOM 2130 C C . ASP A 1 283 ? 14.471 -1.511 2.251 1.00 93.50 283 ASP A C 1
ATOM 2132 O O . ASP A 1 283 ? 14.823 -2.432 1.513 1.00 93.50 283 ASP A O 1
ATOM 2136 N N . CYS A 1 284 ? 14.443 -0.246 1.830 1.00 95.75 284 CYS A N 1
ATOM 2137 C CA . CYS A 1 284 ? 14.744 0.111 0.435 1.00 95.75 284 CYS A CA 1
ATOM 2138 C C . CYS A 1 284 ? 16.171 -0.304 0.029 1.00 95.75 284 CYS A C 1
ATOM 2140 O O . CYS A 1 284 ? 16.414 -0.680 -1.112 1.00 95.75 284 CYS A O 1
ATOM 2142 N N . MET A 1 285 ? 17.092 -0.365 0.996 1.00 95.56 285 MET A N 1
ATOM 2143 C CA . MET A 1 285 ? 18.458 -0.872 0.802 1.00 95.56 285 MET A CA 1
ATOM 2144 C C . MET A 1 285 ? 18.536 -2.372 0.456 1.00 95.56 285 MET A C 1
ATOM 2146 O O . MET A 1 285 ? 19.605 -2.851 0.100 1.00 95.56 285 MET A O 1
ATOM 2150 N N . SER A 1 286 ? 17.443 -3.132 0.600 1.00 96.94 286 SER A N 1
ATOM 2151 C CA . SER A 1 286 ? 17.379 -4.559 0.231 1.00 96.94 286 SER A CA 1
ATOM 2152 C C . SER A 1 286 ? 17.019 -4.800 -1.238 1.00 96.94 286 SER A C 1
ATOM 2154 O O . SER A 1 286 ? 16.972 -5.949 -1.681 1.00 96.94 286 SER A O 1
ATOM 2156 N N . ILE A 1 287 ? 16.744 -3.730 -1.991 1.00 98.38 287 ILE A N 1
ATOM 2157 C CA . ILE A 1 287 ? 16.415 -3.809 -3.412 1.00 98.38 287 ILE A CA 1
ATOM 2158 C C . ILE A 1 287 ? 17.683 -4.154 -4.193 1.00 98.38 287 ILE A C 1
ATOM 2160 O O . ILE A 1 287 ? 18.645 -3.388 -4.194 1.00 98.38 287 ILE A O 1
ATOM 2164 N N . LEU A 1 288 ? 17.647 -5.300 -4.872 1.00 98.44 288 LEU A N 1
ATOM 2165 C CA . LEU A 1 288 ? 18.721 -5.816 -5.718 1.00 98.44 288 LEU A CA 1
ATOM 2166 C C . LEU A 1 288 ? 18.602 -5.342 -7.165 1.00 98.44 288 LEU A C 1
ATOM 2168 O O . LEU A 1 288 ? 19.623 -5.176 -7.815 1.00 98.44 288 LEU A O 1
ATOM 2172 N N . SER A 1 289 ? 17.382 -5.169 -7.679 1.00 98.62 289 SER A N 1
ATOM 2173 C CA . SER A 1 289 ? 17.089 -4.645 -9.022 1.00 98.62 289 SER A CA 1
ATOM 2174 C C . SER A 1 289 ? 15.633 -4.192 -9.121 1.00 98.62 289 SER A C 1
ATOM 2176 O O . SER A 1 289 ? 14.772 -4.676 -8.377 1.00 98.62 289 SER A O 1
ATOM 2178 N N . ALA A 1 290 ? 15.337 -3.321 -10.081 1.00 98.69 290 ALA A N 1
ATOM 2179 C CA . ALA A 1 290 ? 13.987 -2.908 -10.438 1.00 98.69 290 ALA A CA 1
ATOM 2180 C C . ALA A 1 290 ? 13.747 -3.073 -11.943 1.00 98.69 290 ALA A C 1
ATOM 2182 O O . ALA A 1 290 ? 14.608 -2.742 -12.755 1.00 98.69 290 ALA A O 1
ATOM 2183 N N . VAL A 1 291 ? 12.556 -3.547 -12.307 1.00 98.62 291 VAL A N 1
ATOM 2184 C CA . VAL A 1 291 ? 12.080 -3.597 -13.693 1.00 98.62 291 VAL A CA 1
ATOM 2185 C C . VAL A 1 291 ? 10.829 -2.740 -13.813 1.00 98.62 291 VAL A C 1
ATOM 2187 O O . VAL A 1 291 ? 9.886 -2.898 -13.037 1.00 98.62 291 VAL A O 1
ATOM 2190 N N . TRP A 1 292 ? 10.814 -1.850 -14.798 1.00 98.44 292 TRP A N 1
ATOM 2191 C CA . TRP A 1 292 ? 9.719 -0.931 -15.086 1.00 98.44 292 TRP A CA 1
ATOM 2192 C C . TRP A 1 292 ? 9.099 -1.254 -16.449 1.00 98.44 292 TRP A C 1
ATOM 2194 O O . TRP A 1 292 ? 9.801 -1.387 -17.451 1.00 98.44 292 TRP A O 1
ATOM 2204 N N . CYS A 1 293 ? 7.783 -1.421 -16.508 1.00 98.00 293 CYS A N 1
ATOM 2205 C CA . CYS A 1 293 ? 7.071 -1.733 -17.741 1.00 98.00 293 CYS A CA 1
ATOM 2206 C C . CYS A 1 293 ? 6.571 -0.446 -18.399 1.00 98.00 293 CYS A C 1
ATOM 2208 O O . CYS A 1 293 ? 5.690 0.221 -17.858 1.00 98.00 293 CYS A O 1
ATOM 2210 N N . GLN A 1 294 ? 7.112 -0.139 -19.578 1.00 90.81 294 GLN A N 1
ATOM 2211 C CA . GLN A 1 294 ? 6.804 1.065 -20.343 1.00 90.81 294 GLN A CA 1
ATOM 2212 C C . GLN A 1 294 ? 5.757 0.770 -21.422 1.00 90.81 294 GLN A C 1
ATOM 2214 O O . GLN A 1 294 ? 6.101 0.141 -22.422 1.00 90.81 294 GLN A O 1
ATOM 2219 N N . PRO A 1 295 ? 4.495 1.207 -21.259 1.00 86.56 295 PRO A N 1
ATOM 2220 C CA . PRO A 1 295 ? 3.418 0.880 -22.196 1.00 86.56 295 PRO A CA 1
ATOM 2221 C C . PRO A 1 295 ? 3.536 1.598 -23.550 1.00 86.56 295 PRO A C 1
ATOM 2223 O O . PRO A 1 295 ? 3.005 1.112 -24.547 1.00 86.56 295 PRO A O 1
ATOM 2226 N N . SER A 1 296 ? 4.180 2.765 -23.580 1.00 89.88 296 SER A N 1
ATOM 2227 C CA . SER A 1 296 ? 4.235 3.674 -24.726 1.00 89.88 296 SER A CA 1
ATOM 2228 C C . SER A 1 296 ? 5.383 4.678 -24.569 1.00 89.88 296 SER A C 1
ATOM 2230 O O . SER A 1 296 ? 5.969 4.799 -23.493 1.00 89.88 296 SER A O 1
ATOM 2232 N N . ASP A 1 297 ? 5.681 5.421 -25.635 1.00 91.75 297 ASP A N 1
ATOM 2233 C CA . ASP A 1 297 ? 6.645 6.533 -25.629 1.00 91.75 297 ASP A CA 1
ATOM 2234 C C . ASP A 1 297 ? 5.964 7.892 -25.380 1.00 91.75 297 ASP A C 1
ATOM 2236 O O . ASP A 1 297 ? 6.461 8.940 -25.791 1.00 91.75 297 ASP A O 1
ATOM 2240 N N . GLU A 1 298 ? 4.795 7.897 -24.731 1.00 93.44 298 GLU A N 1
ATOM 2241 C CA . GLU A 1 298 ? 4.141 9.147 -24.349 1.00 93.44 298 GLU A CA 1
ATOM 2242 C C . GLU A 1 298 ? 4.989 9.923 -23.335 1.00 93.44 298 GLU A C 1
ATOM 2244 O O . GLU A 1 298 ? 5.515 9.365 -22.372 1.00 93.44 298 GLU A O 1
ATOM 2249 N N . GLN A 1 299 ? 5.081 11.240 -23.523 1.00 93.81 299 GLN A N 1
ATOM 2250 C CA . GLN A 1 299 ? 5.928 12.111 -22.705 1.00 93.81 299 GLN A CA 1
ATOM 2251 C C . GLN A 1 299 ? 5.630 11.992 -21.199 1.00 93.81 299 GLN A C 1
ATOM 2253 O O . GLN A 1 299 ? 6.554 11.938 -20.392 1.00 93.81 299 GLN A O 1
ATOM 2258 N N . SER A 1 300 ? 4.356 11.870 -20.819 1.00 92.81 300 SER A N 1
ATOM 2259 C CA . SER A 1 300 ? 3.927 11.705 -19.422 1.00 92.81 300 SER A CA 1
ATOM 2260 C C . SER A 1 300 ? 4.456 10.414 -18.777 1.00 92.81 300 SER A C 1
ATOM 2262 O O . SER A 1 300 ? 4.813 10.401 -17.599 1.00 92.81 300 SER A O 1
ATOM 2264 N N . ILE A 1 301 ? 4.549 9.331 -19.551 1.00 94.75 301 ILE A N 1
ATOM 2265 C CA . ILE A 1 301 ? 5.099 8.036 -19.131 1.00 94.75 301 ILE A CA 1
ATOM 2266 C C . ILE A 1 301 ? 6.617 8.116 -19.000 1.00 94.75 301 ILE A C 1
ATOM 2268 O O . ILE A 1 301 ? 7.178 7.592 -18.038 1.00 94.75 301 I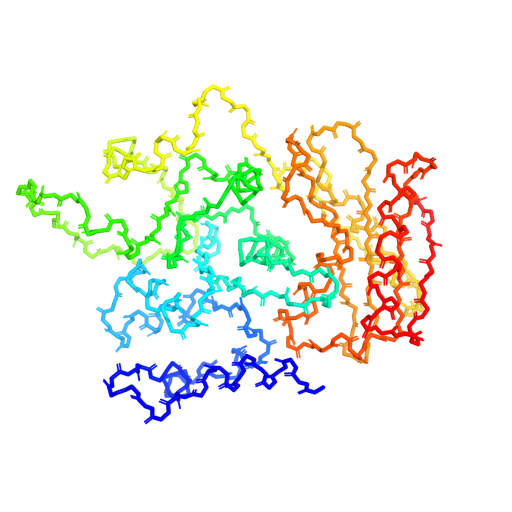LE A O 1
ATOM 2272 N N . LEU A 1 302 ? 7.284 8.805 -19.928 1.00 95.19 302 LEU A N 1
ATOM 2273 C CA . LEU A 1 302 ? 8.729 9.026 -19.868 1.00 95.19 302 LEU A CA 1
ATOM 2274 C C . LEU A 1 302 ? 9.125 9.865 -18.645 1.00 95.19 302 LEU A C 1
ATOM 2276 O O . LEU A 1 302 ? 10.094 9.525 -17.968 1.00 95.19 302 LEU A O 1
ATOM 2280 N N . GLU A 1 303 ? 8.356 10.909 -18.331 1.00 95.88 303 GLU A N 1
ATOM 2281 C CA . GLU A 1 303 ? 8.550 11.747 -17.142 1.00 95.88 303 GLU A CA 1
ATOM 2282 C C . GLU A 1 303 ? 8.353 10.955 -15.847 1.00 95.88 303 GLU A C 1
ATOM 2284 O O . GLU A 1 303 ? 9.197 11.017 -14.953 1.00 95.88 303 GLU A O 1
ATOM 2289 N N . MET A 1 304 ? 7.288 10.150 -15.762 1.00 96.81 304 MET A N 1
ATOM 2290 C CA . MET A 1 304 ? 7.046 9.277 -14.609 1.00 96.81 304 MET A CA 1
ATOM 2291 C C . MET A 1 304 ? 8.164 8.243 -14.428 1.00 96.81 304 MET A C 1
ATOM 2293 O O . MET A 1 304 ? 8.618 8.004 -13.311 1.00 96.81 304 MET A O 1
ATOM 2297 N N . ARG A 1 305 ? 8.647 7.650 -15.524 1.00 97.69 305 ARG A N 1
ATOM 2298 C CA . ARG A 1 305 ? 9.763 6.699 -15.497 1.00 97.69 305 ARG A CA 1
ATOM 2299 C C . ARG A 1 305 ? 11.047 7.349 -14.988 1.00 97.69 305 ARG A C 1
ATOM 2301 O O . ARG A 1 305 ? 11.779 6.728 -14.224 1.00 97.69 305 ARG A O 1
ATOM 2308 N N . GLU A 1 306 ? 11.344 8.569 -15.428 1.00 97.81 306 GLU A N 1
ATOM 2309 C CA . GLU A 1 306 ? 12.547 9.287 -14.996 1.00 97.81 306 GLU A CA 1
ATOM 2310 C C . GLU A 1 306 ? 12.459 9.715 -13.527 1.00 97.81 306 GLU A C 1
ATOM 2312 O O . GLU A 1 306 ? 13.443 9.618 -12.788 1.00 97.81 306 GLU A O 1
ATOM 2317 N N . TYR A 1 307 ? 11.261 10.101 -13.081 1.00 97.75 307 TYR A N 1
ATOM 2318 C CA . TYR A 1 307 ? 10.962 10.316 -11.671 1.00 97.75 307 TYR A CA 1
ATOM 2319 C C . TYR A 1 307 ? 11.229 9.052 -10.839 1.00 97.75 307 TYR A C 1
ATOM 2321 O O . TYR A 1 307 ? 12.003 9.105 -9.882 1.00 97.75 307 TYR A O 1
ATOM 2329 N N . ASP A 1 308 ? 10.672 7.904 -11.241 1.00 98.25 308 ASP A N 1
ATOM 2330 C CA . ASP A 1 308 ? 10.864 6.624 -10.550 1.00 98.25 308 ASP A CA 1
ATOM 2331 C C . ASP A 1 308 ? 12.343 6.196 -10.548 1.00 98.25 308 ASP A C 1
ATOM 2333 O O . ASP A 1 308 ? 12.872 5.769 -9.521 1.00 98.25 308 ASP A O 1
ATOM 2337 N N . ARG A 1 309 ? 13.058 6.362 -11.668 1.00 98.19 309 ARG A N 1
ATOM 2338 C CA . ARG A 1 309 ? 14.503 6.087 -11.756 1.00 98.19 309 ARG A CA 1
ATOM 2339 C C . ARG A 1 309 ? 15.297 6.938 -10.766 1.00 98.19 309 ARG A C 1
ATOM 2341 O O . ARG A 1 309 ? 16.155 6.416 -10.050 1.00 98.19 309 ARG A O 1
ATOM 2348 N N . SER A 1 310 ? 15.014 8.238 -10.724 1.00 98.12 310 SER A N 1
ATOM 2349 C CA . SER A 1 310 ? 15.675 9.180 -9.816 1.00 98.12 310 SER A CA 1
ATOM 2350 C C . SER A 1 310 ? 15.395 8.826 -8.355 1.00 98.12 310 SER A C 1
ATOM 2352 O O . SER A 1 310 ? 16.315 8.800 -7.535 1.00 98.12 310 SER A O 1
ATOM 2354 N N . LEU A 1 311 ? 14.143 8.478 -8.041 1.00 98.12 311 LEU A N 1
ATOM 2355 C CA . LEU A 1 311 ? 13.725 8.040 -6.714 1.00 98.12 311 LEU A CA 1
ATOM 2356 C C . LEU A 1 311 ? 14.441 6.751 -6.289 1.00 98.12 311 LEU A C 1
ATOM 2358 O O . LEU A 1 311 ? 15.005 6.704 -5.196 1.00 98.12 311 LEU A O 1
ATOM 2362 N N . LEU A 1 312 ? 14.489 5.726 -7.152 1.00 98.06 312 LEU A N 1
ATOM 2363 C CA . LEU A 1 312 ? 15.217 4.490 -6.847 1.00 98.06 312 LEU A CA 1
ATOM 2364 C C . LEU A 1 312 ? 16.705 4.765 -6.633 1.00 98.06 312 LEU A C 1
ATOM 2366 O O . LEU A 1 312 ? 17.276 4.249 -5.680 1.00 98.06 312 LEU A O 1
ATOM 2370 N N . THR A 1 313 ? 17.319 5.597 -7.474 1.00 97.94 313 THR A N 1
ATOM 2371 C CA . THR A 1 313 ? 18.747 5.932 -7.362 1.00 97.94 313 THR A CA 1
ATOM 2372 C C . THR A 1 313 ? 19.065 6.593 -6.020 1.00 97.94 313 THR A C 1
ATOM 2374 O O . THR A 1 313 ? 20.101 6.308 -5.428 1.00 97.94 313 THR A O 1
ATOM 2377 N N . ALA A 1 314 ? 18.168 7.437 -5.502 1.00 97.31 314 ALA A N 1
ATOM 2378 C CA . ALA A 1 314 ? 18.332 8.047 -4.184 1.00 97.31 314 ALA A CA 1
ATOM 2379 C C . ALA A 1 314 ? 18.206 7.031 -3.030 1.00 97.31 314 ALA A C 1
ATOM 2381 O O . ALA A 1 314 ? 18.879 7.175 -2.010 1.00 97.31 314 ALA A O 1
ATOM 2382 N N . LEU A 1 315 ? 17.356 6.010 -3.184 1.00 96.31 315 LEU A N 1
ATOM 2383 C CA . LEU A 1 315 ? 17.047 5.022 -2.142 1.00 96.31 315 LEU A CA 1
ATOM 2384 C C . LEU A 1 315 ? 17.971 3.799 -2.139 1.00 96.31 315 LEU A C 1
ATOM 2386 O O . LEU A 1 315 ? 18.296 3.278 -1.076 1.00 96.31 315 LEU A O 1
ATOM 2390 N N . SER A 1 316 ? 18.355 3.317 -3.319 1.00 97.25 316 SER A N 1
ATOM 2391 C CA . SER A 1 316 ? 19.231 2.165 -3.537 1.00 97.25 316 SER A CA 1
ATOM 2392 C C . SER A 1 316 ? 20.126 2.429 -4.760 1.00 97.25 316 SER A C 1
ATOM 2394 O O . SER A 1 316 ? 19.849 1.933 -5.854 1.00 97.25 316 SER A O 1
ATOM 2396 N N . PRO A 1 317 ? 21.219 3.204 -4.601 1.00 97.31 317 PRO A N 1
ATOM 2397 C CA . PRO A 1 317 ? 22.056 3.668 -5.717 1.00 97.31 317 PRO A CA 1
ATOM 2398 C C . PRO A 1 317 ? 22.683 2.558 -6.571 1.00 97.31 317 PRO A C 1
ATOM 2400 O O . PRO A 1 317 ? 23.090 2.803 -7.702 1.00 97.31 317 PRO A O 1
ATOM 2403 N N . ASN A 1 318 ? 22.791 1.348 -6.018 1.00 97.62 318 ASN A N 1
ATOM 2404 C CA . ASN A 1 318 ? 23.406 0.201 -6.684 1.00 97.62 318 ASN A CA 1
ATOM 2405 C C . ASN A 1 318 ? 22.383 -0.709 -7.383 1.00 97.62 318 ASN A C 1
ATOM 2407 O O . ASN A 1 318 ? 22.789 -1.663 -8.045 1.00 97.62 318 ASN A O 1
ATOM 2411 N N . ALA A 1 319 ? 21.079 -0.464 -7.221 1.00 98.12 319 ALA A N 1
ATOM 2412 C CA . ALA A 1 319 ? 20.050 -1.268 -7.864 1.00 98.12 319 ALA A CA 1
ATOM 2413 C C . ALA A 1 319 ? 19.899 -0.848 -9.341 1.00 98.12 319 ALA A C 1
ATOM 2415 O O . ALA A 1 319 ? 19.567 0.310 -9.605 1.00 98.12 319 ALA A O 1
ATOM 2416 N N . PRO A 1 320 ? 20.102 -1.753 -10.318 1.00 98.38 320 PRO A N 1
ATOM 2417 C CA . PRO A 1 320 ? 19.813 -1.460 -11.714 1.00 98.38 320 PRO A CA 1
ATOM 2418 C C . PRO A 1 320 ? 18.316 -1.189 -11.911 1.00 98.38 320 PRO A C 1
ATOM 2420 O O . PRO A 1 320 ? 17.466 -1.787 -11.242 1.00 98.38 320 PRO A O 1
ATOM 2423 N N . PHE A 1 321 ? 18.020 -0.284 -12.844 1.00 98.44 321 PHE A N 1
ATOM 2424 C CA . PHE A 1 321 ? 16.671 0.118 -13.239 1.00 98.44 321 PHE A CA 1
ATOM 2425 C C . PHE A 1 321 ? 16.468 -0.212 -14.721 1.00 98.44 321 PHE A C 1
ATOM 2427 O O . PHE A 1 321 ? 16.833 0.574 -15.604 1.00 98.44 321 PHE A O 1
ATOM 2434 N N . ASP A 1 322 ? 15.899 -1.385 -14.982 1.00 98.12 322 ASP A N 1
ATOM 2435 C CA . ASP A 1 322 ? 15.676 -1.906 -16.328 1.00 98.12 322 ASP A CA 1
ATOM 2436 C C . ASP A 1 322 ? 14.256 -1.612 -16.815 1.00 98.12 322 ASP A C 1
ATOM 2438 O O . ASP A 1 322 ? 13.318 -1.447 -16.032 1.00 98.12 322 ASP A O 1
ATOM 2442 N N . THR A 1 323 ? 14.078 -1.569 -18.133 1.00 97.69 323 THR A N 1
ATOM 2443 C CA . THR A 1 323 ? 12.778 -1.318 -18.766 1.00 97.69 323 THR A CA 1
ATOM 2444 C C . THR A 1 323 ? 12.357 -2.478 -19.649 1.00 97.69 323 THR A C 1
ATOM 2446 O O . THR A 1 323 ? 13.167 -3.002 -20.412 1.00 97.69 323 THR A O 1
ATOM 2449 N N . VAL A 1 324 ? 11.074 -2.832 -19.612 1.00 97.50 324 VAL A N 1
ATOM 2450 C CA . VAL A 1 324 ? 10.477 -3.842 -20.494 1.00 97.50 324 VAL A CA 1
ATOM 2451 C C . VAL A 1 324 ? 9.255 -3.286 -21.213 1.00 97.50 324 VAL A C 1
ATOM 2453 O O . VAL A 1 324 ? 8.533 -2.449 -20.676 1.00 97.50 324 VAL A O 1
ATOM 2456 N N . LEU A 1 325 ? 9.009 -3.778 -22.426 1.00 95.44 325 LEU A N 1
ATOM 2457 C CA . LEU A 1 325 ? 7.797 -3.463 -23.180 1.00 95.44 325 LEU A CA 1
ATOM 2458 C C . LEU A 1 325 ? 6.619 -4.348 -22.730 1.00 95.44 325 LEU A C 1
ATOM 2460 O O . LEU A 1 325 ? 6.842 -5.484 -22.268 1.00 95.44 325 LEU A O 1
ATOM 2464 N N . PRO A 1 326 ? 5.370 -3.865 -22.878 1.00 91.50 326 PRO A N 1
ATOM 2465 C CA . PRO A 1 326 ? 4.182 -4.693 -22.739 1.00 91.50 326 PRO A CA 1
ATOM 2466 C C . PRO A 1 326 ? 4.210 -5.842 -23.759 1.00 91.50 326 PRO A C 1
ATOM 2468 O O . PRO A 1 326 ? 4.702 -5.688 -24.875 1.00 91.50 326 PRO A O 1
ATOM 2471 N N . GLN A 1 327 ? 3.695 -7.002 -23.342 1.00 83.88 327 GLN A N 1
ATOM 2472 C CA . GLN A 1 327 ? 3.424 -8.159 -24.205 1.00 83.88 327 GLN A CA 1
ATOM 2473 C C . GLN A 1 327 ? 1.983 -8.142 -24.693 1.00 83.88 327 GLN A C 1
ATOM 2475 O O . GLN A 1 327 ? 1.090 -7.937 -23.822 1.00 83.88 327 GLN A O 1
#

Radius of gyration: 20.26 Å; chains: 1; bounding box: 53×42×57 Å

Foldseek 3Di:
DVLLVVQVVLLPDDPPDPDLDNVQVLCVVVVNNVVCLQFVFKQFQVNLVSVCVVVVHDSLRVQQSVQVSNDQKKWFQFDQRRMIGIQHFDDLDVDIAHRLLLRVLQCVLVLGQATQEMEHQDDDDPLSLQLLLQRPCSVNYYYHYPVVVPPDDDPDDDPPPPDPDDPDDNPDDDDRDPPVVVVVPVVSVVSNPDPVDDGHRQCVDPLNDDDDQDDPDLVSSQQSLFLSLQSNADDPPPDRWKKKWFDFPVHIFIATWYAGPVRGNTDAGLRSRVSRCSSSVHALQRTQAMEMEQADPDPVSVVSLVVSVVSSCSRHVNYYYHYDYHD